Protein AF-A0A554VUK4-F1 (afdb_monomer_lite)

Sequence (298 aa):
MYKRQVRGSRTINGEKVPFEKFIPASDGDYPLAPDTFMLGPNVVVGMVSPHAGAVSGAAATRARATPPVMLQKIGPLLGTNDDGSAHLSAAAMLFGVAIIGKPGSGKSLCVRSLFGWHCLERVNPTGKPGYPGANNTLIAFESKGDGVAKYVEWAHKLGDKVLVIDVADPRTRGIDLFAVPGDNAAKALFFTNAMKYTFGADAIGDRSFPTIVSVLTAAMSVDDRGLDSIEDRDDRILKHGMSPIFYAYQLLAGTSDKVAVQLATGIKALGIKLRERGTPDETLEQVITGRPPSLCTT

pLDDT: mean 81.79, std 15.86, range [31.52, 97.19]

Secondary structure (DSSP, 8-state):
--EEEEEEEEEETTEEEEEEEEEE--TTSSTT-TT-----HHHHHHHHS----S----S-TT--PPPGGGGS-SSSEEEEETTEEEE--HHHHTT-------TTSSHHHHHHHHHHHHHHHHHS----TT---SS--------STTHHHHHHHHHHHTT-------TT-TTSPP--TT-SSS-HHHHHHHHHHHHHHHH-TTTS-TTHHHHHHHHHHHHHT--HHHHHT-TT--TTTS-TT--HHHHHHHHTTSS-HHHHHHHHHHHHHHHHHHHHTT---HHHHHHHHTPPP-----

Foldseek 3Di:
DDWDWDWDWDDDPNDTDIDIDTDDDDPPNDCPDVPDDDDDVVVVCCVVPPDQDPPPDDPDPPDGDADPVQQDPQADFQDADPNGTGHDHLLCCVVPDDDDDDPPPCSLVSVLSNLLRLLLQLLPNPPDPSHQHVPDDDDDDDPDPVSVVSNVVSNVVNVHDDADDDPPDPVGDHDDQLPDDFAQLVSQLSVLVVVCSVVHDVVCDPVNSLVSSLLLLLLVLDAPQLQVQQPPDDCVQDPHPDDSVSSSCQLVQVPHPVSNCSSLVSLQVVQVVCVVVVRHDVSSVCNNVVDHTDPPPD

Radius of gyration: 28.74 Å; chains: 1; bounding box: 56×77×82 Å

Structure (mmCIF, N/CA/C/O backbone):
data_AF-A0A554VUK4-F1
#
_entry.id   AF-A0A554VUK4-F1
#
loop_
_atom_site.group_PDB
_atom_site.id
_atom_site.type_symbol
_atom_site.label_atom_id
_atom_site.label_alt_id
_atom_site.label_comp_id
_atom_site.label_asym_id
_atom_site.label_entity_id
_atom_site.label_seq_id
_atom_site.pdbx_PDB_ins_code
_atom_site.Cartn_x
_atom_site.Cartn_y
_atom_site.Cartn_z
_atom_site.occupancy
_atom_site.B_iso_or_equiv
_atom_site.auth_seq_id
_atom_site.auth_comp_id
_atom_site.auth_asym_id
_atom_site.auth_atom_id
_atom_site.pdbx_PDB_model_num
ATOM 1 N N . MET A 1 1 ? -3.151 27.396 3.380 1.00 52.00 1 MET A N 1
ATOM 2 C CA . MET A 1 1 ? -3.347 27.751 1.956 1.00 52.00 1 MET A CA 1
ATOM 3 C C . MET A 1 1 ? -2.301 28.788 1.549 1.00 52.00 1 MET A C 1
ATOM 5 O O . MET A 1 1 ? -2.341 29.906 2.057 1.00 52.00 1 MET A O 1
ATOM 9 N N . TYR A 1 2 ? -1.320 28.410 0.726 1.00 56.75 2 TYR A N 1
ATOM 10 C CA . TYR A 1 2 ? -0.259 29.323 0.282 1.00 56.75 2 TYR A CA 1
ATOM 11 C C . TYR A 1 2 ? -0.825 30.339 -0.724 1.00 56.75 2 TYR A C 1
ATOM 13 O O . TYR A 1 2 ? -1.592 29.981 -1.617 1.00 56.75 2 TYR A O 1
ATOM 21 N N . LYS A 1 3 ? -0.489 31.622 -0.550 1.00 62.06 3 LYS A N 1
ATOM 22 C CA . LYS A 1 3 ? -0.934 32.714 -1.428 1.00 62.06 3 LYS A CA 1
ATOM 23 C C . LYS A 1 3 ? 0.249 33.195 -2.258 1.00 62.06 3 LYS A C 1
ATOM 25 O O . LYS A 1 3 ? 1.299 33.499 -1.698 1.00 62.06 3 LYS A O 1
ATOM 30 N N . ARG A 1 4 ? 0.072 33.309 -3.573 1.00 62.31 4 ARG A N 1
ATOM 31 C CA . ARG A 1 4 ? 1.055 33.924 -4.469 1.00 62.31 4 ARG A CA 1
ATOM 32 C C . ARG A 1 4 ? 0.775 35.420 -4.578 1.00 62.31 4 ARG A C 1
ATOM 34 O O . ARG A 1 4 ? -0.364 35.839 -4.786 1.00 62.31 4 ARG A O 1
ATOM 41 N N . GLN A 1 5 ? 1.825 36.224 -4.455 1.00 75.19 5 GLN A N 1
ATOM 42 C CA . GLN A 1 5 ? 1.771 37.663 -4.690 1.00 75.19 5 GLN A CA 1
ATOM 43 C C . GLN A 1 5 ? 1.912 37.920 -6.194 1.00 75.19 5 GLN A C 1
ATOM 45 O O . GLN A 1 5 ? 2.922 37.572 -6.806 1.00 75.19 5 GLN A O 1
ATOM 50 N N . VAL A 1 6 ? 0.892 38.514 -6.806 1.00 72.62 6 VAL A N 1
ATOM 51 C CA .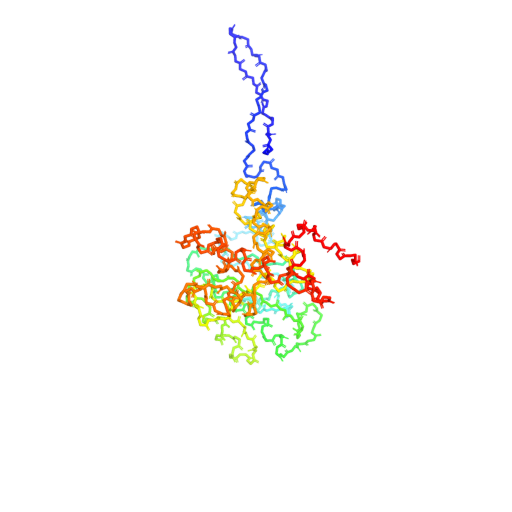 VAL A 1 6 ? 0.941 38.981 -8.193 1.00 72.62 6 VAL A CA 1
ATOM 52 C C . VAL A 1 6 ? 1.030 40.497 -8.178 1.00 72.62 6 VAL A C 1
ATOM 54 O O . VAL A 1 6 ? 0.164 41.178 -7.625 1.00 72.62 6 VAL A O 1
ATOM 57 N N . ARG A 1 7 ? 2.098 41.011 -8.790 1.00 79.38 7 ARG A N 1
ATOM 58 C CA . ARG A 1 7 ? 2.314 42.439 -9.011 1.00 79.38 7 ARG A CA 1
ATOM 59 C C . ARG A 1 7 ? 1.865 42.792 -10.419 1.00 79.38 7 ARG A C 1
ATOM 61 O O . ARG A 1 7 ? 2.253 42.130 -11.377 1.00 79.38 7 ARG A O 1
ATOM 68 N N . GLY A 1 8 ? 1.051 43.829 -10.535 1.00 81.25 8 GLY A N 1
ATOM 69 C CA . GLY A 1 8 ? 0.601 44.361 -11.814 1.00 81.25 8 GLY A CA 1
ATOM 70 C C . GLY A 1 8 ? 0.516 45.878 -11.774 1.00 81.25 8 GLY A C 1
ATOM 71 O O . GLY A 1 8 ? 0.761 46.504 -10.746 1.00 81.25 8 GLY A O 1
ATOM 72 N N . SER A 1 9 ? 0.145 46.478 -12.898 1.00 79.38 9 SER A N 1
ATOM 73 C CA . SER A 1 9 ? -0.260 47.882 -12.943 1.00 79.38 9 SER A CA 1
ATOM 74 C C . SER A 1 9 ? -1.688 47.957 -13.457 1.00 79.38 9 SER A C 1
ATOM 76 O O . SER A 1 9 ? -2.072 47.196 -14.346 1.00 79.38 9 SER A O 1
ATOM 78 N N . ARG A 1 10 ? -2.493 48.836 -12.864 1.00 79.50 10 ARG A N 1
ATOM 79 C CA . ARG A 1 10 ? -3.837 49.157 -13.347 1.00 79.50 10 ARG A CA 1
ATOM 80 C C . ARG A 1 10 ? -3.917 50.652 -13.596 1.00 79.50 10 ARG A C 1
ATOM 82 O O . ARG A 1 10 ? -3.353 51.432 -12.833 1.00 79.50 10 ARG A O 1
ATOM 89 N N . THR A 1 11 ? -4.606 51.044 -14.654 1.00 78.00 11 THR A N 1
ATOM 90 C CA . THR A 1 11 ? -4.794 52.460 -14.959 1.00 78.00 11 THR A CA 1
ATOM 91 C C . THR A 1 11 ? -5.982 52.990 -14.166 1.00 78.00 11 THR A C 1
ATOM 93 O O . THR A 1 11 ? -7.089 52.473 -14.308 1.00 78.00 11 THR A O 1
ATOM 96 N N . ILE A 1 12 ? -5.760 54.005 -13.333 1.00 77.06 12 ILE A N 1
ATOM 97 C CA . ILE A 1 12 ? -6.813 54.753 -12.637 1.00 77.06 12 ILE A CA 1
ATOM 98 C C . ILE A 1 12 ? -6.673 56.206 -13.078 1.00 77.06 12 ILE A C 1
ATOM 100 O O . ILE A 1 12 ? -5.599 56.780 -12.948 1.00 77.06 12 ILE A O 1
ATOM 104 N N . ASN A 1 13 ? -7.739 56.786 -13.635 1.00 80.00 13 ASN A N 1
ATOM 105 C CA . ASN A 1 13 ? -7.764 58.179 -14.103 1.00 80.00 13 ASN A CA 1
ATOM 106 C C . ASN A 1 13 ? -6.614 58.550 -15.065 1.00 80.00 13 ASN A C 1
ATOM 108 O O . ASN A 1 13 ? -6.095 59.657 -15.023 1.00 80.00 13 ASN A O 1
ATOM 112 N N . GLY A 1 14 ? -6.207 57.618 -15.933 1.00 80.12 14 GLY A N 1
ATOM 113 C CA . GLY A 1 14 ? -5.127 57.832 -16.907 1.00 80.12 14 GLY A CA 1
ATOM 114 C C . GLY A 1 14 ? -3.713 57.556 -16.382 1.00 80.12 14 GLY A C 1
ATOM 115 O O . GLY A 1 14 ? -2.792 57.443 -17.187 1.00 80.12 14 GLY A O 1
ATOM 116 N N . GLU A 1 15 ? -3.534 57.342 -15.077 1.00 71.12 15 GLU A N 1
ATOM 117 C CA . GLU A 1 15 ? -2.235 57.027 -14.478 1.00 71.12 15 GLU A CA 1
ATOM 118 C C . GLU A 1 15 ? -2.090 55.530 -14.182 1.00 71.12 15 GLU A C 1
ATOM 120 O O . GLU A 1 15 ? -3.007 54.880 -13.671 1.00 71.12 15 GLU A O 1
ATOM 125 N N . LYS A 1 16 ? -0.921 54.955 -14.502 1.00 76.88 16 LYS A N 1
ATOM 126 C CA . LYS A 1 16 ? -0.593 53.561 -14.169 1.00 76.88 16 LYS A CA 1
ATOM 127 C C . LYS A 1 16 ? -0.206 53.460 -12.698 1.00 76.88 16 LYS A C 1
ATOM 129 O O . LYS A 1 16 ? 0.910 53.804 -12.323 1.00 76.88 16 LYS A O 1
ATOM 134 N N . VAL A 1 17 ? -1.099 52.907 -11.888 1.00 83.12 17 VAL A N 1
ATOM 135 C CA . VAL A 1 17 ? -0.859 52.667 -10.464 1.00 83.12 17 VAL A CA 1
ATOM 136 C C . VAL A 1 17 ? -0.481 51.196 -10.258 1.00 83.12 17 VAL A C 1
ATOM 138 O O . VAL A 1 17 ? -1.209 50.309 -10.729 1.00 83.12 17 VAL A O 1
ATOM 141 N N . PRO A 1 18 ? 0.641 50.887 -9.582 1.00 80.81 18 PRO A N 1
ATOM 142 C CA . PRO A 1 18 ? 0.983 49.513 -9.244 1.00 80.81 18 PRO A CA 1
ATOM 143 C C . PRO A 1 18 ? -0.039 48.941 -8.257 1.00 80.81 18 PRO A C 1
ATOM 145 O O . PRO A 1 18 ? -0.521 49.634 -7.362 1.00 80.81 18 PRO A O 1
ATOM 148 N N . PHE A 1 19 ? -0.374 47.665 -8.410 1.00 84.12 19 PHE A N 1
ATOM 149 C CA . PHE A 1 19 ? -1.158 46.935 -7.423 1.00 84.12 19 PHE A CA 1
ATOM 150 C C . PHE A 1 19 ? -0.481 45.616 -7.077 1.00 84.12 19 PHE A C 1
ATOM 152 O O . PHE A 1 19 ? 0.172 44.981 -7.910 1.00 84.12 19 PHE A O 1
ATOM 159 N N . GLU A 1 20 ? -0.706 45.188 -5.843 1.00 79.44 20 GLU A N 1
ATOM 160 C CA . GLU A 1 20 ? -0.351 43.861 -5.374 1.00 79.44 20 GLU A CA 1
ATOM 161 C C . GLU A 1 20 ? -1.635 43.115 -5.023 1.00 79.44 20 GLU A C 1
ATOM 163 O O . GLU A 1 20 ? -2.481 43.619 -4.282 1.00 79.44 20 GLU A O 1
ATOM 168 N N . LYS A 1 21 ? -1.807 41.921 -5.588 1.00 79.75 21 LYS A N 1
ATOM 169 C CA . LYS A 1 21 ? -2.935 41.041 -5.283 1.00 79.75 21 LYS A CA 1
ATOM 170 C C . LYS A 1 21 ? -2.406 39.691 -4.832 1.00 79.75 21 LYS A C 1
ATOM 172 O O . LYS A 1 21 ? -1.573 39.090 -5.505 1.00 79.75 21 LYS A O 1
ATOM 177 N N . PHE A 1 22 ? -2.933 39.201 -3.718 1.00 74.62 22 PHE A N 1
ATOM 178 C CA . PHE A 1 22 ? -2.696 37.836 -3.271 1.00 74.62 22 PHE A CA 1
ATOM 179 C C . PHE A 1 22 ? -3.759 36.929 -3.881 1.00 74.62 22 PHE A C 1
ATOM 181 O O . PHE A 1 22 ? -4.947 37.082 -3.592 1.00 74.62 22 PHE A O 1
ATOM 188 N N . ILE A 1 23 ? -3.332 36.010 -4.741 1.00 77.06 23 ILE A N 1
ATOM 189 C CA . ILE A 1 23 ? -4.190 34.969 -5.313 1.00 77.06 23 ILE A CA 1
ATOM 190 C C . ILE A 1 23 ? -3.845 33.614 -4.681 1.00 77.06 23 ILE A C 1
ATOM 192 O O . ILE A 1 23 ? -2.703 33.425 -4.247 1.00 77.06 23 ILE A O 1
ATOM 196 N N . PRO A 1 24 ? -4.805 32.678 -4.585 1.00 68.81 24 PRO A N 1
ATOM 197 C CA . PRO A 1 24 ? -4.493 31.290 -4.255 1.00 68.81 24 PRO A CA 1
ATOM 198 C C . PRO A 1 24 ? -3.432 30.759 -5.226 1.00 68.81 24 PRO A C 1
ATOM 200 O O . PRO A 1 24 ? -3.522 31.026 -6.424 1.00 68.81 24 PRO A O 1
ATOM 203 N N . ALA A 1 25 ? -2.409 30.080 -4.705 1.00 61.66 25 ALA A N 1
ATOM 204 C CA . ALA A 1 25 ? -1.424 29.409 -5.548 1.00 61.66 25 ALA A CA 1
ATOM 205 C C . ALA A 1 25 ? -2.086 28.266 -6.341 1.00 61.66 25 ALA A C 1
ATOM 207 O O . ALA A 1 25 ? -3.027 27.642 -5.850 1.00 61.66 25 ALA A O 1
ATOM 208 N N . SER A 1 26 ? -1.590 28.023 -7.551 1.00 59.78 26 SER A N 1
ATOM 209 C CA . SER A 1 26 ? -1.985 26.932 -8.447 1.00 59.78 26 SER A CA 1
ATOM 210 C C . SER A 1 26 ? -0.857 25.911 -8.612 1.00 59.78 26 SER A C 1
ATOM 212 O O . SER A 1 26 ? 0.305 26.211 -8.325 1.00 59.78 26 SER A O 1
ATOM 214 N N . ASP A 1 27 ? -1.197 24.706 -9.063 1.00 51.53 27 ASP A N 1
ATOM 215 C CA . ASP A 1 27 ? -0.249 23.609 -9.271 1.00 51.53 27 ASP A CA 1
ATOM 216 C C . ASP A 1 27 ? 0.883 24.067 -10.212 1.00 51.53 27 ASP A C 1
ATOM 218 O O . ASP A 1 27 ? 0.647 24.553 -11.321 1.00 51.53 27 ASP A O 1
ATOM 222 N N . GLY A 1 28 ? 2.132 23.969 -9.748 1.00 54.88 28 GLY A N 1
ATOM 223 C CA . GLY A 1 28 ? 3.318 24.464 -10.462 1.00 54.88 28 GLY A CA 1
ATOM 224 C C . GLY A 1 28 ? 3.813 25.863 -10.063 1.00 54.88 28 GLY A C 1
ATOM 225 O O . GLY A 1 28 ? 4.912 26.237 -10.470 1.00 54.88 28 GLY A O 1
ATOM 226 N N . ASP A 1 29 ? 3.087 26.622 -9.228 1.00 55.06 29 ASP A N 1
ATOM 227 C CA . ASP A 1 29 ? 3.541 27.939 -8.729 1.00 55.06 29 ASP A CA 1
ATOM 228 C C . ASP A 1 29 ? 4.687 27.850 -7.702 1.00 55.06 29 ASP A C 1
ATOM 230 O O . ASP A 1 29 ? 5.345 28.853 -7.411 1.00 55.06 29 ASP A O 1
ATOM 234 N N . TYR A 1 30 ? 4.932 26.663 -7.143 1.00 48.66 30 TYR A N 1
ATOM 235 C CA . TYR A 1 30 ? 6.039 26.393 -6.231 1.00 48.66 30 TYR A CA 1
ATOM 236 C C . TYR A 1 30 ? 6.737 25.089 -6.633 1.00 48.66 30 TYR A C 1
ATOM 238 O O . TYR A 1 30 ? 6.051 24.090 -6.843 1.00 48.66 30 TYR A O 1
ATOM 246 N N . PRO A 1 31 ? 8.082 25.038 -6.660 1.00 50.22 31 PRO A N 1
ATOM 247 C CA . PRO A 1 31 ? 8.841 23.836 -7.027 1.00 50.22 31 PRO A CA 1
ATOM 248 C C . PRO A 1 31 ? 8.721 22.685 -6.008 1.00 50.22 31 PRO A C 1
ATOM 250 O O . PRO A 1 31 ? 9.374 21.662 -6.153 1.00 50.22 31 PRO A O 1
ATOM 253 N N . LEU A 1 32 ? 7.920 22.849 -4.953 1.00 53.94 32 LEU A N 1
ATOM 254 C CA . LEU A 1 32 ? 7.747 21.883 -3.866 1.00 53.94 32 LEU A CA 1
ATOM 255 C C . LEU A 1 32 ? 6.273 21.529 -3.626 1.00 53.94 32 LEU A C 1
ATOM 257 O O . LEU A 1 32 ? 5.934 21.031 -2.554 1.00 53.94 32 LEU A O 1
ATOM 261 N N . ALA A 1 33 ? 5.379 21.827 -4.574 1.00 52.59 33 ALA A N 1
ATOM 262 C CA . ALA A 1 33 ? 3.999 21.385 -4.441 1.00 52.59 33 ALA A CA 1
ATOM 263 C C . ALA A 1 33 ? 3.953 19.841 -4.532 1.00 52.59 33 ALA A C 1
ATOM 265 O O . ALA A 1 33 ? 4.657 19.262 -5.367 1.00 52.59 33 ALA A O 1
ATOM 266 N N . PRO A 1 34 ? 3.200 19.158 -3.649 1.00 50.19 34 PRO A N 1
ATOM 267 C CA . PRO A 1 34 ? 3.250 17.698 -3.488 1.00 50.19 34 PRO A CA 1
ATOM 268 C C . PRO A 1 34 ? 2.800 16.910 -4.730 1.00 50.19 34 PRO A C 1
ATOM 270 O O . PRO A 1 34 ? 3.052 15.713 -4.831 1.00 50.19 34 PRO A O 1
ATOM 273 N N . ASP A 1 35 ? 2.158 17.589 -5.669 1.00 48.88 35 ASP A N 1
ATOM 274 C CA . ASP A 1 35 ? 1.645 17.129 -6.955 1.00 48.88 35 ASP A CA 1
ATOM 275 C C . ASP A 1 35 ? 2.516 17.562 -8.152 1.00 48.88 35 ASP A C 1
ATOM 277 O O . ASP A 1 35 ? 2.221 17.228 -9.300 1.00 48.88 35 ASP A O 1
ATOM 281 N N . THR A 1 36 ? 3.615 18.281 -7.908 1.00 48.09 36 THR A N 1
ATOM 282 C CA . THR A 1 36 ? 4.524 18.735 -8.965 1.00 48.09 36 THR A CA 1
ATOM 283 C C . THR A 1 36 ? 5.737 17.827 -9.086 1.00 48.09 36 THR A C 1
ATOM 285 O O . THR A 1 36 ? 6.484 17.597 -8.136 1.00 48.09 36 THR A O 1
ATOM 288 N N . PHE A 1 37 ? 5.970 17.324 -10.298 1.00 50.50 37 PHE A N 1
ATOM 289 C CA . PHE A 1 37 ? 7.191 16.599 -10.622 1.00 50.50 37 PHE A CA 1
ATOM 290 C C . PHE A 1 37 ? 8.219 17.582 -11.193 1.00 50.50 37 PHE A C 1
ATOM 292 O O . PHE A 1 37 ? 8.078 18.066 -12.318 1.00 50.50 37 PHE A O 1
ATOM 299 N N . MET A 1 38 ? 9.248 17.908 -10.407 1.00 49.72 38 MET A N 1
ATOM 300 C CA . MET A 1 38 ? 10.324 18.794 -10.851 1.00 49.72 38 MET A CA 1
ATOM 301 C C . MET A 1 38 ? 11.143 18.131 -11.963 1.00 49.72 38 MET A C 1
ATOM 303 O O . MET A 1 38 ? 11.936 17.224 -11.721 1.00 49.72 38 MET A O 1
ATOM 307 N N . LEU A 1 39 ? 10.985 18.622 -13.191 1.00 51.69 39 LEU A N 1
ATOM 308 C CA . LEU A 1 39 ? 11.805 18.230 -14.333 1.00 51.69 39 LEU A CA 1
ATOM 309 C C . LEU A 1 39 ? 12.777 19.352 -14.668 1.00 51.69 39 LEU A C 1
ATOM 311 O O . LEU A 1 39 ? 12.374 20.475 -14.971 1.00 51.69 39 LEU A O 1
ATOM 315 N N . GLY A 1 40 ? 14.072 19.036 -14.658 1.00 51.47 40 GLY A N 1
ATOM 316 C CA . GLY A 1 40 ? 15.077 19.951 -15.179 1.00 51.47 40 GLY A CA 1
ATOM 317 C C . GLY A 1 40 ? 14.801 20.243 -16.663 1.00 51.47 40 GLY A C 1
ATOM 318 O O . GLY A 1 40 ? 14.539 19.298 -17.414 1.00 51.47 40 GLY A O 1
ATOM 319 N N . PRO A 1 41 ? 14.896 21.503 -17.129 1.00 52.50 41 PRO A N 1
ATOM 320 C CA . PRO A 1 41 ? 14.622 21.855 -18.525 1.00 52.50 41 PRO A CA 1
ATOM 321 C C . PRO A 1 41 ? 15.446 21.028 -19.524 1.00 52.50 41 PRO A C 1
ATOM 323 O O . PRO A 1 41 ? 14.959 20.690 -20.598 1.00 52.50 41 PRO A O 1
ATOM 326 N N . ASN A 1 42 ? 16.652 20.602 -19.136 1.00 54.38 42 ASN A N 1
ATOM 327 C CA . ASN A 1 42 ? 17.520 19.733 -19.936 1.00 54.38 42 ASN A CA 1
ATOM 328 C C . ASN A 1 42 ? 16.891 18.363 -20.255 1.00 54.38 42 ASN A C 1
ATOM 330 O O . ASN A 1 42 ? 17.156 17.806 -21.318 1.00 54.38 42 ASN A O 1
ATOM 334 N N . VAL A 1 43 ? 16.035 17.832 -19.373 1.00 57.66 43 VAL A N 1
ATOM 335 C CA . VAL A 1 43 ? 15.311 16.569 -19.595 1.00 57.66 43 VAL A CA 1
ATOM 336 C C . VAL A 1 43 ? 14.272 16.752 -20.702 1.00 57.66 43 VAL A C 1
ATOM 338 O O . VAL A 1 43 ? 14.209 15.956 -21.636 1.00 57.66 43 VAL A O 1
ATOM 341 N N . VAL A 1 44 ? 13.512 17.849 -20.653 1.00 55.12 44 VAL A N 1
ATOM 342 C CA . VAL A 1 44 ? 12.484 18.173 -21.654 1.00 55.12 44 VAL A CA 1
ATOM 343 C C . VAL A 1 44 ? 13.121 18.506 -23.005 1.00 55.12 44 VAL A C 1
ATOM 345 O O . VAL A 1 44 ? 12.697 17.986 -24.036 1.00 55.12 44 VAL A O 1
ATOM 348 N N . VAL A 1 45 ? 14.187 19.311 -23.012 1.00 58.09 45 VAL A N 1
ATOM 349 C CA . VAL A 1 45 ? 14.923 19.659 -24.237 1.00 58.09 45 VAL A CA 1
ATOM 350 C C . VAL A 1 45 ? 15.555 18.417 -24.869 1.00 58.09 45 VAL A C 1
ATOM 352 O O . VAL A 1 45 ? 15.462 18.250 -26.080 1.00 58.09 45 VAL A O 1
ATOM 355 N N . GLY A 1 46 ? 16.116 17.499 -24.076 1.00 54.59 46 GLY A N 1
ATOM 356 C CA . GLY A 1 46 ? 16.654 16.232 -24.577 1.00 54.59 46 GLY A CA 1
ATOM 357 C C . GLY A 1 46 ? 15.595 15.289 -25.163 1.00 54.59 46 GLY A C 1
ATOM 358 O O . GLY A 1 46 ? 15.904 14.519 -26.068 1.00 54.59 46 GLY A O 1
ATOM 359 N N . MET A 1 47 ? 14.343 15.365 -24.702 1.00 56.44 47 MET A N 1
ATOM 360 C CA . MET A 1 47 ? 13.226 14.590 -25.257 1.00 56.44 47 MET A CA 1
ATOM 361 C C . MET A 1 47 ? 12.691 15.167 -26.572 1.00 56.44 47 MET A C 1
ATOM 363 O O . MET A 1 47 ? 12.336 14.412 -27.476 1.00 56.44 47 MET A O 1
ATOM 367 N N . VAL A 1 48 ? 12.614 16.497 -26.677 1.00 54.72 48 VAL A N 1
ATOM 368 C CA . VAL A 1 48 ? 12.072 17.197 -27.858 1.00 54.72 48 VAL A CA 1
ATOM 369 C C . VAL A 1 48 ? 13.141 17.381 -28.942 1.00 54.72 48 VAL A C 1
ATOM 371 O O . VAL A 1 48 ? 12.833 17.369 -30.132 1.00 54.72 48 VAL A O 1
ATOM 374 N N . SER A 1 49 ? 14.405 17.496 -28.539 1.00 50.41 49 SER A N 1
ATOM 375 C CA . SER A 1 49 ? 15.565 17.667 -29.412 1.00 50.41 49 SER A CA 1
ATOM 376 C C . SER A 1 49 ? 16.762 16.851 -28.895 1.00 50.41 49 SER A C 1
ATOM 378 O O . SER A 1 49 ? 17.762 17.422 -28.445 1.00 50.41 49 SER A O 1
ATOM 380 N N . PRO A 1 50 ? 16.695 15.507 -28.948 1.00 54.06 50 PRO A N 1
ATOM 381 C CA . PRO A 1 50 ? 17.826 14.657 -28.590 1.00 54.06 50 PRO A CA 1
ATOM 382 C C . PRO A 1 50 ? 19.025 15.014 -29.469 1.00 54.06 50 PRO A C 1
ATOM 384 O O . PRO A 1 50 ? 18.884 15.042 -30.697 1.00 54.06 50 PRO A O 1
ATOM 387 N N . HIS A 1 51 ? 20.171 15.294 -28.832 1.00 50.34 51 HIS A N 1
ATOM 388 C CA . HIS A 1 51 ? 21.407 15.720 -29.493 1.00 50.34 51 HIS A CA 1
ATOM 389 C C . HIS A 1 51 ? 21.680 14.826 -30.705 1.00 50.34 51 HIS A C 1
ATOM 391 O O . HIS A 1 51 ? 21.877 13.617 -30.577 1.00 50.34 51 HIS A O 1
ATOM 397 N N . ALA A 1 52 ? 21.646 15.422 -31.895 1.00 45.62 52 ALA A N 1
ATOM 398 C CA . ALA A 1 52 ? 22.057 14.741 -33.102 1.00 45.62 52 ALA A CA 1
ATOM 399 C C . ALA A 1 52 ? 23.584 14.607 -33.056 1.00 45.62 52 ALA A C 1
ATOM 401 O O . ALA A 1 52 ? 24.296 15.609 -33.010 1.00 45.62 52 ALA A O 1
ATOM 402 N N . GLY A 1 53 ? 24.093 13.373 -33.061 1.00 45.00 53 GLY A N 1
ATOM 403 C CA . GLY A 1 53 ? 25.466 13.130 -33.503 1.00 45.00 53 GLY A CA 1
ATOM 404 C C . GLY A 1 53 ? 25.639 13.610 -34.949 1.00 45.00 53 GLY A C 1
ATOM 405 O O . GLY A 1 53 ? 24.652 13.903 -35.621 1.00 45.00 53 GLY A O 1
ATOM 406 N N . ALA A 1 54 ? 26.882 13.669 -35.430 1.00 43.09 54 ALA A N 1
ATOM 407 C CA . ALA A 1 54 ? 27.324 14.275 -36.699 1.00 43.09 54 ALA A CA 1
ATOM 408 C C . ALA A 1 54 ? 26.661 13.769 -38.010 1.00 43.09 54 ALA A C 1
ATOM 410 O O . ALA A 1 54 ? 27.104 14.115 -39.100 1.00 43.09 54 ALA A O 1
ATOM 411 N N . VAL A 1 55 ? 25.583 12.990 -37.931 1.00 44.28 55 VAL A N 1
ATOM 412 C CA . VAL A 1 55 ? 24.743 12.543 -39.045 1.00 44.28 55 VAL A CA 1
ATOM 413 C C . VAL A 1 55 ? 23.375 13.232 -38.937 1.00 44.28 55 VAL A C 1
ATOM 415 O O . VAL A 1 55 ? 22.351 12.606 -38.675 1.00 44.28 55 VAL A O 1
ATOM 418 N N . SER A 1 56 ? 23.355 14.559 -39.080 1.00 36.53 56 SER A N 1
ATOM 419 C CA . SER A 1 56 ? 22.118 15.346 -39.168 1.00 36.53 56 SER A CA 1
ATOM 420 C C . SER A 1 56 ? 21.980 15.882 -40.588 1.00 36.53 56 SER A C 1
ATOM 422 O O . SER A 1 56 ? 22.667 16.821 -40.977 1.00 36.53 56 SER A O 1
ATOM 424 N N . GLY A 1 57 ? 21.125 15.240 -41.381 1.00 39.78 57 GLY A N 1
ATOM 425 C CA . GLY A 1 57 ? 20.869 15.620 -42.774 1.00 39.78 57 GLY A CA 1
ATOM 426 C C . GLY A 1 57 ? 19.711 14.864 -43.423 1.00 39.78 57 GLY A C 1
ATOM 427 O O . GLY A 1 57 ? 19.100 15.366 -44.359 1.00 39.78 57 GLY A O 1
ATOM 428 N N . ALA A 1 58 ? 19.328 13.697 -42.900 1.00 38.47 58 ALA A N 1
ATOM 429 C CA . ALA A 1 58 ? 18.133 13.004 -43.360 1.00 38.47 58 ALA A CA 1
ATOM 430 C C . ALA A 1 58 ? 16.924 13.405 -42.505 1.00 38.47 58 ALA A C 1
ATOM 432 O O . ALA A 1 58 ? 16.878 13.143 -41.303 1.00 38.47 58 ALA A O 1
ATOM 433 N N . ALA A 1 59 ? 15.913 13.989 -43.147 1.00 37.19 59 ALA A N 1
ATOM 434 C CA . ALA A 1 59 ? 14.594 14.320 -42.602 1.00 37.19 59 ALA A CA 1
ATOM 435 C C . ALA A 1 59 ? 13.751 13.085 -42.195 1.00 37.19 59 ALA A C 1
ATOM 437 O O . ALA A 1 59 ? 12.523 13.107 -42.244 1.00 37.19 59 ALA A O 1
ATOM 438 N N . ALA A 1 60 ? 14.394 11.993 -41.787 1.00 41.19 60 ALA A N 1
ATOM 439 C CA . ALA A 1 60 ? 13.756 10.785 -41.311 1.00 41.19 60 ALA A CA 1
ATOM 440 C C . ALA A 1 60 ? 14.283 10.465 -39.912 1.00 41.19 60 ALA A C 1
ATOM 442 O O . ALA A 1 60 ? 15.384 9.955 -39.733 1.00 41.19 60 ALA A O 1
ATOM 443 N N . THR A 1 61 ? 13.433 10.637 -38.903 1.00 45.97 61 THR A N 1
ATOM 444 C CA . THR A 1 61 ? 13.610 10.084 -37.548 1.00 45.97 61 THR A CA 1
ATOM 445 C C . THR A 1 61 ? 13.781 8.554 -37.535 1.00 45.97 61 THR A C 1
ATOM 447 O O . THR A 1 61 ? 13.991 7.975 -36.476 1.00 45.97 61 THR A O 1
ATOM 450 N N . ARG A 1 62 ? 13.662 7.898 -38.699 1.00 44.19 62 ARG A N 1
ATOM 451 C CA . ARG A 1 62 ? 13.609 6.448 -38.893 1.00 44.19 62 ARG A CA 1
ATOM 452 C C . ARG A 1 62 ? 14.973 5.754 -38.886 1.00 44.19 62 ARG A C 1
ATOM 454 O O . ARG A 1 62 ? 15.002 4.561 -38.628 1.00 44.19 62 ARG A O 1
ATOM 461 N N . ALA A 1 63 ? 16.068 6.470 -39.142 1.00 53.38 63 ALA A N 1
ATOM 462 C CA . ALA A 1 63 ? 17.412 5.894 -39.161 1.00 53.38 63 ALA A CA 1
ATOM 463 C C . ALA A 1 63 ? 18.393 6.851 -38.479 1.00 53.38 63 ALA A C 1
ATOM 465 O O . ALA A 1 63 ? 19.011 7.705 -39.110 1.00 53.38 63 ALA A O 1
ATOM 466 N N . ARG A 1 64 ? 18.481 6.739 -37.152 1.00 63.81 64 ARG A N 1
ATOM 467 C CA . ARG A 1 64 ? 19.561 7.339 -36.368 1.00 63.81 64 ARG A CA 1
ATOM 468 C C . ARG A 1 64 ? 20.516 6.224 -35.974 1.00 63.81 64 ARG A C 1
ATOM 470 O O . ARG A 1 64 ? 20.049 5.156 -35.582 1.00 63.81 64 ARG A O 1
ATOM 477 N N . ALA A 1 65 ? 21.815 6.494 -36.063 1.00 74.31 65 ALA A N 1
ATOM 478 C CA . ALA A 1 65 ? 22.829 5.562 -35.595 1.00 74.31 65 ALA A CA 1
ATOM 479 C C . ALA A 1 65 ? 22.657 5.327 -34.088 1.00 74.31 65 ALA A C 1
ATOM 481 O O . ALA A 1 65 ? 22.495 6.280 -33.315 1.00 74.31 65 ALA A O 1
ATOM 482 N N . THR A 1 66 ? 22.683 4.063 -33.677 1.00 83.06 66 THR A N 1
ATOM 483 C CA . THR A 1 66 ? 22.651 3.689 -32.264 1.00 83.06 66 THR A CA 1
ATOM 484 C C . THR A 1 66 ? 23.971 4.114 -31.612 1.00 83.06 66 THR A C 1
ATOM 486 O O . THR A 1 66 ? 25.039 3.785 -32.133 1.00 83.06 66 THR A O 1
ATOM 489 N N . PRO A 1 67 ? 23.952 4.841 -30.476 1.00 84.81 67 PRO A N 1
ATOM 490 C CA . PRO A 1 67 ? 25.178 5.206 -29.775 1.00 84.81 67 PRO A CA 1
ATOM 491 C C . PRO A 1 67 ? 26.045 3.968 -29.480 1.00 84.81 67 PRO A C 1
ATOM 493 O O . PRO A 1 67 ? 25.510 2.993 -28.950 1.00 84.81 67 PRO A O 1
ATOM 496 N N . PRO A 1 68 ? 27.372 3.987 -29.728 1.00 87.19 68 PRO A N 1
ATOM 497 C CA . PRO A 1 68 ? 28.221 2.796 -29.589 1.00 87.19 68 PRO A CA 1
ATOM 498 C C . PRO A 1 68 ? 28.163 2.128 -28.211 1.00 87.19 68 PRO A C 1
ATOM 500 O O . PRO A 1 68 ? 28.268 0.910 -28.097 1.00 87.19 68 PRO A O 1
ATOM 503 N N . VAL A 1 69 ? 27.943 2.914 -27.152 1.00 89.00 69 VAL A N 1
ATOM 504 C CA . VAL A 1 69 ? 27.768 2.393 -25.789 1.00 89.00 69 VAL A CA 1
ATOM 505 C C . VAL A 1 69 ? 26.526 1.503 -25.658 1.00 89.00 69 VAL A C 1
ATOM 507 O O . VAL A 1 69 ? 26.557 0.515 -24.935 1.00 89.00 69 VAL A O 1
ATOM 510 N N . MET A 1 70 ? 25.453 1.799 -26.397 1.00 91.81 70 MET A N 1
ATOM 511 C CA . MET A 1 70 ? 24.216 1.015 -26.396 1.00 91.81 70 MET A CA 1
ATOM 512 C C . MET A 1 70 ? 24.323 -0.263 -27.233 1.00 91.81 70 MET A C 1
ATOM 514 O O . MET A 1 70 ? 23.484 -1.141 -27.076 1.00 91.81 70 MET A O 1
ATOM 518 N N . LEU A 1 71 ? 25.344 -0.406 -28.084 1.00 92.62 71 LEU A N 1
ATOM 519 C CA . LEU A 1 71 ? 25.611 -1.653 -28.817 1.00 92.62 71 LEU A CA 1
ATOM 520 C C . LEU A 1 71 ? 26.284 -2.722 -27.936 1.00 92.62 71 LEU A C 1
ATOM 522 O O . LEU A 1 71 ? 26.417 -3.882 -28.325 1.00 92.62 71 LEU A O 1
ATOM 526 N N . GLN A 1 72 ? 26.719 -2.345 -26.733 1.00 92.31 72 GLN A N 1
ATOM 527 C CA . GLN A 1 72 ? 27.288 -3.259 -25.751 1.00 92.31 72 GLN A CA 1
ATOM 528 C C . GLN A 1 72 ? 26.181 -3.916 -24.915 1.00 92.31 72 GLN A C 1
ATOM 530 O O . GLN A 1 72 ? 25.128 -3.331 -24.676 1.00 92.31 72 GLN A O 1
ATOM 535 N N . LYS A 1 73 ? 26.431 -5.120 -24.386 1.00 91.50 73 LYS A N 1
ATOM 536 C CA . LYS A 1 73 ? 25.501 -5.822 -23.478 1.00 91.50 73 LYS A CA 1
ATOM 537 C C . LYS A 1 73 ? 25.507 -5.197 -22.073 1.00 91.50 73 LYS A C 1
ATOM 539 O O . LYS A 1 73 ? 25.985 -5.814 -21.118 1.00 91.50 73 LYS A O 1
ATOM 544 N N . ILE A 1 74 ? 24.985 -3.977 -21.955 1.00 93.50 74 ILE A N 1
ATOM 545 C CA . ILE A 1 74 ? 24.964 -3.156 -20.728 1.00 93.50 74 ILE A CA 1
ATOM 546 C C . ILE A 1 74 ? 23.650 -3.241 -19.936 1.00 93.50 74 ILE A C 1
ATOM 548 O O . ILE A 1 74 ? 23.513 -2.593 -18.902 1.00 93.50 74 ILE A O 1
ATOM 552 N N . GLY A 1 75 ? 22.697 -4.049 -20.397 1.00 94.44 75 GLY A N 1
ATOM 553 C CA . GLY A 1 75 ? 21.428 -4.310 -19.722 1.00 94.44 75 GLY A CA 1
ATOM 554 C C . GLY A 1 75 ? 20.408 -4.937 -20.679 1.00 94.44 75 GLY A C 1
ATOM 555 O O . GLY A 1 75 ? 20.818 -5.644 -21.614 1.00 94.44 75 GLY A O 1
ATOM 556 N N . PRO A 1 76 ? 19.094 -4.721 -20.474 1.00 94.62 76 PRO A N 1
ATOM 557 C CA . PRO A 1 76 ? 18.069 -5.344 -21.303 1.00 94.62 76 PRO A CA 1
ATOM 558 C C . PRO A 1 76 ? 18.199 -4.944 -22.772 1.00 94.62 76 PRO A C 1
ATOM 560 O O . PRO A 1 76 ? 18.509 -3.797 -23.096 1.00 94.62 76 PRO A O 1
ATOM 563 N N . LEU A 1 77 ? 17.928 -5.896 -23.665 1.00 93.25 77 LEU A N 1
ATOM 564 C CA . LEU A 1 77 ? 17.786 -5.625 -25.093 1.00 93.25 77 LEU A CA 1
ATOM 565 C C . LEU A 1 77 ? 16.533 -4.771 -25.317 1.00 93.25 77 LEU A C 1
ATOM 567 O O . LEU A 1 77 ? 15.430 -5.186 -24.964 1.00 93.25 77 LEU A O 1
ATOM 571 N N . LEU A 1 78 ? 16.706 -3.595 -25.914 1.00 89.81 78 LEU A N 1
ATOM 572 C CA . LEU A 1 78 ? 15.612 -2.698 -26.278 1.00 89.81 78 LEU A CA 1
ATOM 573 C C . LEU A 1 78 ? 15.068 -3.022 -27.675 1.00 89.81 78 LEU A C 1
ATOM 575 O O . LEU A 1 78 ? 13.862 -2.955 -27.905 1.00 89.81 78 LEU A O 1
ATOM 579 N N . GLY A 1 79 ? 15.958 -3.374 -28.601 1.00 88.50 79 GLY A N 1
ATOM 580 C CA . GLY A 1 79 ? 15.615 -3.699 -29.980 1.00 88.50 79 GLY A CA 1
ATOM 581 C C . GLY A 1 79 ? 16.852 -3.894 -30.849 1.00 88.50 79 GLY A C 1
ATOM 582 O O . GLY A 1 79 ? 17.977 -3.921 -30.355 1.00 88.50 79 GLY A O 1
ATOM 583 N N . THR A 1 80 ? 16.634 -4.027 -32.151 1.00 89.50 80 THR A N 1
ATOM 584 C CA . THR A 1 80 ? 17.685 -4.251 -33.151 1.00 89.50 80 THR A CA 1
ATOM 585 C C . THR A 1 80 ? 17.527 -3.270 -34.305 1.00 89.50 80 THR A C 1
ATOM 587 O O . THR A 1 80 ? 16.400 -2.999 -34.727 1.00 89.50 80 THR A O 1
ATOM 590 N N . ASN A 1 81 ? 18.638 -2.769 -34.832 1.00 84.56 81 ASN A N 1
ATOM 591 C CA . ASN A 1 81 ? 18.703 -1.984 -36.064 1.00 84.56 81 ASN A CA 1
ATOM 592 C C . ASN A 1 81 ? 19.878 -2.470 -36.939 1.00 84.56 81 ASN A C 1
ATOM 594 O O . ASN A 1 81 ? 20.511 -3.475 -36.616 1.00 84.56 81 ASN A O 1
ATOM 598 N N . ASP A 1 82 ? 20.177 -1.752 -38.025 1.00 86.19 82 ASP A N 1
ATOM 599 C CA . ASP A 1 82 ? 21.293 -2.076 -38.931 1.00 86.19 82 ASP A CA 1
ATOM 600 C C . ASP A 1 82 ? 22.672 -2.017 -38.241 1.00 86.19 82 ASP A C 1
ATOM 602 O O . ASP A 1 82 ? 23.597 -2.711 -38.658 1.00 86.19 82 ASP A O 1
ATOM 606 N N . ASP A 1 83 ? 22.805 -1.244 -37.153 1.00 84.50 83 ASP A N 1
ATOM 607 C CA . ASP A 1 83 ? 24.034 -1.164 -36.348 1.00 84.50 83 ASP A CA 1
ATOM 608 C C . ASP A 1 83 ? 24.187 -2.358 -35.382 1.00 84.50 83 ASP A C 1
ATOM 610 O O . ASP A 1 83 ? 25.267 -2.583 -34.830 1.00 84.50 83 ASP A O 1
ATOM 614 N N . GLY A 1 84 ? 23.110 -3.119 -35.152 1.00 88.62 84 GLY A N 1
ATOM 615 C CA . GLY A 1 84 ? 23.071 -4.291 -34.283 1.00 88.62 84 GLY A CA 1
ATOM 616 C C . GLY A 1 84 ? 22.039 -4.203 -33.155 1.00 88.62 84 GLY A C 1
ATOM 617 O O . GLY A 1 84 ? 20.978 -3.588 -33.270 1.00 88.62 84 GLY A O 1
ATOM 618 N N . SER A 1 85 ? 22.329 -4.893 -32.051 1.00 92.94 85 SER A N 1
ATOM 619 C CA . SER A 1 85 ? 21.454 -4.969 -30.875 1.00 92.94 85 SER A CA 1
ATOM 620 C C . SER A 1 85 ? 21.652 -3.768 -29.956 1.00 92.94 85 SER A C 1
ATOM 622 O O . SER A 1 85 ? 22.735 -3.582 -29.407 1.00 92.94 85 SER A O 1
ATOM 624 N N . ALA A 1 86 ? 20.594 -2.988 -29.741 1.00 91.94 86 ALA A N 1
ATOM 625 C CA . ALA A 1 86 ? 20.596 -1.839 -28.845 1.00 91.94 86 ALA A CA 1
ATOM 626 C C . ALA A 1 86 ? 20.114 -2.235 -27.443 1.00 91.94 86 ALA A C 1
ATOM 628 O O . ALA A 1 86 ? 19.023 -2.785 -27.275 1.00 91.94 86 ALA A O 1
ATOM 629 N N . HIS A 1 87 ? 20.901 -1.906 -26.426 1.00 94.06 87 HIS A N 1
ATOM 630 C CA . HIS A 1 87 ? 20.650 -2.218 -25.025 1.00 94.06 87 HIS A CA 1
ATOM 631 C C . HIS A 1 87 ? 20.396 -0.957 -24.196 1.00 94.06 87 HIS A C 1
ATOM 633 O O . HIS A 1 87 ? 21.014 0.090 -24.404 1.00 94.06 87 HIS A O 1
ATOM 639 N N . LEU A 1 88 ? 19.506 -1.077 -23.213 1.00 93.56 88 LEU A N 1
ATOM 640 C CA . LEU A 1 88 ? 19.312 -0.073 -22.173 1.00 93.56 88 LEU A CA 1
ATOM 641 C C . LEU A 1 88 ? 20.308 -0.325 -21.032 1.00 93.56 88 LEU A C 1
ATOM 643 O O . LEU A 1 88 ? 20.555 -1.470 -20.666 1.00 93.56 88 LEU A O 1
ATOM 647 N N . SER A 1 89 ? 20.888 0.735 -20.465 1.00 93.69 89 SER A N 1
ATOM 648 C CA . SER A 1 89 ? 21.842 0.616 -19.354 1.00 93.69 89 SER A CA 1
ATOM 649 C C . SER A 1 89 ? 21.139 0.175 -18.070 1.00 93.69 89 SER A C 1
ATOM 651 O O . SER A 1 89 ? 20.342 0.934 -17.520 1.00 93.69 89 SER A O 1
ATOM 653 N N . ALA A 1 90 ? 21.483 -1.006 -17.553 1.00 93.38 90 ALA A N 1
ATOM 654 C CA . ALA A 1 90 ? 20.978 -1.507 -16.275 1.00 93.38 90 ALA A CA 1
ATOM 655 C C . ALA A 1 90 ? 21.306 -0.551 -15.115 1.00 93.38 90 ALA A C 1
ATOM 657 O O . ALA A 1 90 ? 20.443 -0.249 -14.293 1.00 93.38 90 ALA A O 1
ATOM 658 N N . ALA A 1 91 ? 22.522 0.005 -15.110 1.00 91.00 91 ALA A N 1
ATOM 659 C CA . ALA A 1 91 ? 22.953 0.967 -14.101 1.00 91.00 91 ALA A CA 1
ATOM 660 C C . ALA A 1 91 ? 22.138 2.269 -14.152 1.00 91.00 91 ALA A C 1
ATOM 662 O O . ALA A 1 91 ? 21.842 2.855 -13.115 1.00 91.00 91 ALA A O 1
ATOM 663 N N . ALA A 1 92 ? 21.747 2.719 -15.350 1.00 88.81 92 ALA A N 1
ATOM 664 C CA . ALA A 1 92 ? 20.930 3.922 -15.497 1.00 88.81 92 ALA A CA 1
ATOM 665 C C . ALA A 1 92 ? 19.467 3.688 -15.094 1.00 88.81 92 ALA A C 1
ATOM 667 O O . ALA A 1 92 ? 18.825 4.609 -14.596 1.00 88.81 92 ALA A O 1
ATOM 668 N N . MET A 1 93 ? 18.947 2.466 -15.265 1.00 89.25 93 MET A N 1
ATOM 669 C CA . MET A 1 93 ? 17.570 2.125 -14.887 1.00 89.25 93 MET A CA 1
ATOM 670 C C . MET A 1 93 ? 17.292 2.312 -13.391 1.00 89.25 93 MET A C 1
ATOM 672 O O . MET A 1 93 ? 16.143 2.558 -13.031 1.00 89.25 93 MET A O 1
ATOM 676 N N . LEU A 1 94 ? 18.324 2.275 -12.537 1.00 82.75 94 LEU A N 1
ATOM 677 C CA . LEU A 1 94 ? 18.218 2.628 -11.116 1.00 82.75 94 LEU A CA 1
ATOM 678 C C . LEU A 1 94 ? 17.646 4.040 -10.903 1.00 82.75 94 LEU A C 1
ATOM 680 O O . LEU A 1 94 ? 16.924 4.274 -9.939 1.00 82.75 94 LEU A O 1
ATOM 684 N N . PHE A 1 95 ? 17.947 4.973 -11.807 1.00 81.94 95 PHE A N 1
ATOM 685 C CA . PHE A 1 95 ? 17.504 6.367 -11.726 1.00 81.94 95 PHE A CA 1
ATOM 686 C C . PHE A 1 95 ? 16.160 6.618 -12.427 1.00 81.94 95 PHE A C 1
ATOM 688 O O . PHE A 1 95 ? 15.674 7.747 -12.446 1.00 81.94 95 PHE A O 1
ATOM 695 N N . GLY A 1 96 ? 15.541 5.569 -12.975 1.00 81.75 96 GLY A N 1
ATOM 696 C CA . GLY A 1 96 ? 14.233 5.618 -13.617 1.00 81.75 96 GLY A CA 1
ATOM 697 C C . GLY A 1 96 ? 14.285 5.603 -15.146 1.00 81.75 96 GLY A C 1
ATOM 698 O O . GLY A 1 96 ? 15.279 5.945 -15.784 1.00 81.75 96 GLY A O 1
ATOM 699 N N . VAL A 1 97 ? 13.168 5.185 -15.745 1.00 87.69 97 VAL A N 1
ATOM 700 C CA . VAL A 1 97 ? 12.978 5.103 -17.199 1.00 87.69 97 VAL A CA 1
ATOM 701 C C . VAL A 1 97 ? 11.638 5.735 -17.556 1.00 87.69 97 VAL A C 1
ATOM 703 O O . VAL A 1 97 ? 10.604 5.356 -17.010 1.00 87.69 97 VAL A O 1
ATOM 706 N N . ALA A 1 98 ? 11.645 6.662 -18.513 1.00 87.50 98 ALA A N 1
ATOM 707 C CA . ALA A 1 98 ? 10.431 7.239 -19.081 1.00 87.50 98 ALA A CA 1
ATOM 708 C C . ALA A 1 98 ? 10.157 6.647 -20.471 1.00 87.50 98 ALA A C 1
ATOM 710 O O . ALA A 1 98 ? 11.017 6.677 -21.350 1.00 87.50 98 ALA A O 1
ATOM 711 N N . ILE A 1 99 ? 8.942 6.130 -20.685 1.00 87.19 99 ILE A N 1
ATOM 712 C CA . ILE A 1 99 ? 8.497 5.576 -21.973 1.00 87.19 99 ILE A CA 1
ATOM 713 C C . ILE A 1 99 ? 7.283 6.369 -22.452 1.00 87.19 99 ILE A C 1
ATOM 715 O O . ILE A 1 99 ? 6.211 6.317 -21.850 1.00 87.19 99 ILE A O 1
ATOM 719 N N . ILE A 1 100 ? 7.436 7.078 -23.570 1.00 85.62 100 ILE A N 1
ATOM 720 C CA . ILE A 1 100 ? 6.413 7.978 -24.113 1.00 85.62 100 ILE A CA 1
ATOM 721 C C . ILE A 1 100 ? 6.094 7.590 -25.553 1.00 85.62 100 ILE A C 1
ATOM 723 O O . ILE A 1 100 ? 6.953 7.162 -26.316 1.00 85.62 100 ILE A O 1
ATOM 727 N N . GLY A 1 101 ? 4.826 7.718 -25.928 1.00 84.19 101 GLY A N 1
ATOM 728 C CA . GLY A 1 101 ? 4.342 7.340 -27.248 1.00 84.19 101 GLY A CA 1
ATOM 729 C C . GLY A 1 101 ? 2.823 7.370 -27.327 1.00 84.19 101 GLY A C 1
ATOM 730 O O . GLY A 1 101 ? 2.127 7.373 -26.307 1.00 84.19 101 GLY A O 1
ATOM 731 N N . LYS A 1 102 ? 2.289 7.366 -28.548 1.00 86.00 102 LYS A N 1
ATOM 732 C CA . LYS A 1 102 ? 0.840 7.354 -28.803 1.00 86.00 102 LYS A CA 1
ATOM 733 C C . LYS A 1 102 ? 0.189 6.050 -28.300 1.00 86.00 102 LYS A C 1
ATOM 735 O O . LYS A 1 102 ? 0.884 5.052 -28.077 1.00 86.00 102 LYS A O 1
ATOM 740 N N . PRO A 1 103 ? -1.131 6.012 -28.052 1.00 85.00 103 PRO A N 1
ATOM 741 C CA . PRO A 1 103 ? -1.844 4.749 -27.848 1.00 85.00 103 PRO A CA 1
ATOM 742 C C . PRO A 1 103 ? -1.511 3.737 -28.959 1.00 85.00 103 PRO A C 1
ATOM 744 O O . PRO A 1 103 ? -1.325 4.125 -30.107 1.00 85.00 103 PRO A O 1
ATOM 747 N N . GLY A 1 104 ? -1.354 2.458 -28.607 1.00 84.62 104 GLY A N 1
ATOM 748 C CA . GLY A 1 104 ? -0.967 1.407 -29.559 1.00 84.62 104 GLY A CA 1
ATOM 749 C C . GLY A 1 104 ? 0.522 1.351 -29.935 1.00 84.62 104 GLY A C 1
ATOM 750 O O . GLY A 1 104 ? 0.935 0.398 -30.580 1.00 84.62 104 GLY A O 1
ATOM 751 N N . SER A 1 105 ? 1.370 2.284 -29.481 1.00 87.62 105 SER A N 1
ATOM 752 C CA . SER A 1 105 ? 2.802 2.312 -29.845 1.00 87.62 105 SER A CA 1
ATOM 753 C C . SER A 1 105 ? 3.684 1.264 -29.141 1.00 87.62 105 SER A C 1
ATOM 755 O O . SER A 1 105 ? 4.903 1.397 -29.145 1.00 87.62 105 SER A O 1
ATOM 757 N N . GLY A 1 106 ? 3.098 0.285 -28.444 1.00 87.50 106 GLY A N 1
ATOM 758 C CA . GLY A 1 106 ? 3.852 -0.757 -27.735 1.00 87.50 106 GLY A CA 1
ATOM 759 C C . GLY A 1 106 ? 4.411 -0.382 -26.353 1.00 87.50 106 GLY A C 1
ATOM 760 O O . GLY A 1 106 ? 5.158 -1.171 -25.785 1.00 87.50 106 GLY A O 1
ATOM 761 N N . LYS A 1 107 ? 4.037 0.763 -25.754 1.00 90.31 107 LYS A N 1
ATOM 762 C CA . LYS A 1 107 ? 4.538 1.178 -24.418 1.00 90.31 107 LYS A CA 1
ATOM 763 C C . LYS A 1 107 ? 4.361 0.103 -23.343 1.00 90.31 107 LYS A C 1
ATOM 765 O O . LYS A 1 107 ? 5.309 -0.224 -22.643 1.00 90.31 107 LYS A O 1
ATOM 770 N N . SER A 1 108 ? 3.157 -0.465 -23.243 1.00 88.56 108 SER A N 1
ATOM 771 C CA . SER A 1 108 ? 2.847 -1.505 -22.256 1.00 88.56 108 SER A CA 1
ATOM 772 C C . SER A 1 108 ? 3.676 -2.767 -22.478 1.00 88.56 108 SER A C 1
ATOM 774 O O . SER A 1 108 ? 4.088 -3.393 -21.511 1.00 88.56 108 SER A O 1
ATOM 776 N N . LEU A 1 109 ? 3.958 -3.124 -23.736 1.00 89.19 109 LEU A N 1
ATOM 777 C CA . LEU A 1 109 ? 4.849 -4.239 -24.046 1.00 89.19 109 LEU A CA 1
ATOM 778 C C . LEU A 1 109 ? 6.278 -3.929 -23.590 1.00 89.19 109 LEU A C 1
ATOM 780 O O . LEU A 1 109 ? 6.870 -4.755 -22.914 1.00 89.19 109 LEU A O 1
ATOM 784 N N . CYS A 1 110 ? 6.794 -2.731 -23.882 1.00 91.06 110 CYS A N 1
ATOM 785 C CA . CYS A 1 110 ? 8.128 -2.308 -23.451 1.00 91.06 110 CYS A CA 1
ATOM 786 C C . CYS A 1 110 ? 8.282 -2.360 -21.920 1.00 91.06 110 CYS A C 1
ATOM 788 O O . CYS A 1 110 ? 9.208 -2.994 -21.421 1.00 91.06 110 CYS A O 1
ATOM 790 N N . VAL A 1 111 ? 7.325 -1.799 -21.168 1.00 91.31 111 VAL A N 1
ATOM 791 C CA . VAL A 1 111 ? 7.316 -1.859 -19.691 1.00 91.31 111 VAL A CA 1
ATOM 792 C C . VAL A 1 111 ? 7.317 -3.308 -19.190 1.00 91.31 111 VAL A C 1
ATOM 794 O O . VAL A 1 111 ? 8.101 -3.661 -18.311 1.00 91.31 111 VAL A O 1
ATOM 797 N N . ARG A 1 112 ? 6.481 -4.175 -19.774 1.00 90.81 112 ARG A N 1
ATOM 798 C CA . ARG A 1 112 ? 6.397 -5.595 -19.390 1.00 90.81 112 ARG A CA 1
ATOM 799 C C . ARG A 1 112 ? 7.667 -6.373 -19.736 1.00 90.81 112 ARG A C 1
ATOM 801 O O . ARG A 1 112 ? 8.061 -7.240 -18.965 1.00 90.81 112 ARG A O 1
ATOM 808 N N . SER A 1 113 ? 8.330 -6.053 -20.844 1.00 91.94 113 SER A N 1
ATOM 809 C CA . SER A 1 113 ? 9.618 -6.652 -21.206 1.00 91.94 113 SER A CA 1
ATOM 810 C C . SER A 1 113 ? 10.722 -6.261 -20.224 1.00 91.94 113 SER A C 1
ATOM 812 O O . SER A 1 113 ? 11.513 -7.117 -19.837 1.00 91.94 113 SER A O 1
ATOM 814 N N . LEU A 1 114 ? 10.752 -5.003 -19.765 1.00 93.62 114 LEU A N 1
ATOM 815 C CA . LEU A 1 114 ? 11.677 -4.577 -18.709 1.00 93.62 114 LEU A CA 1
ATOM 816 C C . LEU A 1 114 ? 11.389 -5.318 -17.398 1.00 93.62 114 LEU A C 1
ATOM 818 O O . LEU A 1 114 ? 12.314 -5.842 -16.783 1.00 93.62 114 LEU A O 1
ATOM 822 N N . PHE A 1 115 ? 10.116 -5.441 -17.008 1.00 93.25 115 PHE A N 1
ATOM 823 C CA . PHE A 1 115 ? 9.717 -6.248 -15.851 1.00 93.25 115 PHE A CA 1
ATOM 824 C C . PHE A 1 115 ? 10.192 -7.704 -15.974 1.00 93.25 115 PHE A C 1
ATOM 826 O O . PHE A 1 115 ? 10.797 -8.232 -15.044 1.00 93.25 115 PHE A O 1
ATOM 833 N N . GLY A 1 116 ? 9.979 -8.339 -17.131 1.00 93.19 116 GLY A N 1
ATOM 834 C CA . GLY A 1 116 ? 10.450 -9.699 -17.399 1.00 93.19 116 GLY A CA 1
ATOM 835 C C . GLY A 1 116 ? 11.974 -9.822 -17.323 1.00 93.19 116 GLY A C 1
ATOM 836 O O . GLY A 1 116 ? 12.487 -10.770 -16.738 1.00 93.19 116 GLY A O 1
ATOM 837 N N . TRP A 1 117 ? 12.718 -8.838 -17.832 1.00 94.44 117 TRP A N 1
ATOM 838 C CA . TRP A 1 117 ? 14.176 -8.818 -17.699 1.00 94.44 117 TRP A CA 1
ATOM 839 C C . TRP A 1 117 ? 14.635 -8.726 -16.237 1.00 94.44 117 TRP A C 1
ATOM 841 O O . TRP A 1 117 ? 15.542 -9.446 -15.828 1.00 94.44 117 TRP A O 1
ATOM 851 N N . HIS A 1 118 ? 13.976 -7.910 -15.416 1.00 94.31 118 HIS A N 1
ATOM 852 C CA . HIS A 1 118 ? 14.263 -7.879 -13.983 1.00 94.31 118 HIS A CA 1
ATOM 853 C C . HIS A 1 118 ? 13.896 -9.193 -13.276 1.00 94.31 118 HIS A C 1
ATOM 855 O O . HIS A 1 118 ? 14.603 -9.586 -12.352 1.00 94.31 118 HIS A O 1
ATOM 861 N N . CYS A 1 119 ? 12.832 -9.880 -13.707 1.00 94.81 119 CYS A N 1
ATOM 862 C CA . CYS A 1 119 ? 12.501 -11.214 -13.196 1.00 94.81 119 CYS A CA 1
ATOM 863 C C . CYS A 1 119 ? 13.607 -12.227 -13.532 1.00 94.81 119 CYS A C 1
ATOM 865 O O . CYS A 1 119 ? 14.014 -13.009 -12.677 1.00 94.81 119 CYS A O 1
ATOM 867 N N . LEU A 1 120 ? 14.150 -12.173 -14.754 1.00 93.81 120 LEU A N 1
ATOM 868 C CA . LEU A 1 120 ? 15.290 -12.998 -15.165 1.00 93.81 120 LEU A CA 1
ATOM 869 C C . LEU A 1 120 ? 16.5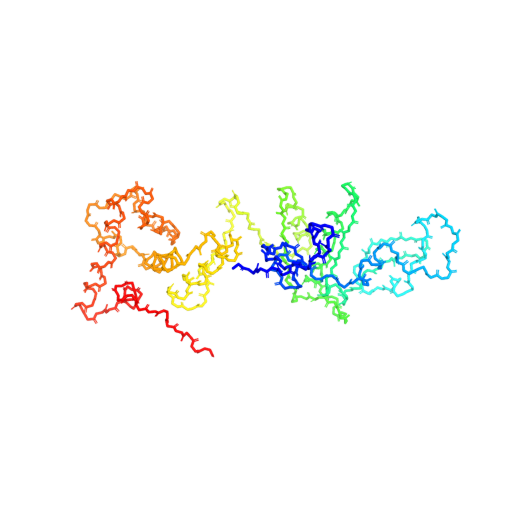20 -12.764 -14.283 1.00 93.81 120 LEU A C 1
ATOM 871 O O . LEU A 1 120 ? 17.090 -13.730 -13.789 1.00 93.81 120 LEU A O 1
ATOM 875 N N . GLU A 1 121 ? 16.906 -11.507 -14.045 1.00 94.50 121 GLU A N 1
ATOM 876 C CA . GLU A 1 121 ? 18.042 -11.189 -13.163 1.00 94.50 121 GLU A CA 1
ATOM 877 C C . GLU A 1 121 ? 17.794 -11.584 -11.704 1.00 94.50 121 GLU A C 1
ATOM 879 O O . GLU A 1 121 ? 18.743 -11.857 -10.971 1.00 94.50 121 GLU A O 1
ATOM 884 N N . ARG A 1 122 ? 16.529 -11.636 -11.276 1.00 94.31 122 ARG A N 1
ATOM 885 C CA . ARG A 1 122 ? 16.174 -12.084 -9.932 1.00 94.31 122 ARG A CA 1
ATOM 886 C C . ARG A 1 122 ? 16.305 -13.599 -9.772 1.00 94.31 122 ARG A C 1
ATOM 888 O O . ARG A 1 122 ? 16.810 -14.064 -8.754 1.00 94.31 122 ARG A O 1
ATOM 895 N N . VAL A 1 123 ? 15.860 -14.357 -10.774 1.00 95.19 123 VAL A N 1
ATOM 896 C CA . VAL A 1 123 ? 15.872 -15.830 -10.763 1.00 95.19 123 VAL A CA 1
ATOM 897 C C . VAL A 1 123 ? 17.250 -16.395 -11.103 1.00 95.19 123 VAL A C 1
ATOM 899 O O . VAL A 1 123 ? 17.693 -17.355 -10.477 1.00 95.19 123 VAL A O 1
ATOM 902 N N . ASN A 1 124 ? 17.935 -15.809 -12.082 1.00 94.56 124 ASN A N 1
ATOM 903 C CA . ASN A 1 124 ? 19.250 -16.236 -12.544 1.00 94.56 124 ASN A CA 1
ATOM 904 C C . ASN A 1 124 ? 20.174 -15.013 -12.697 1.00 94.56 124 ASN A C 1
ATOM 906 O O . ASN A 1 124 ? 20.378 -14.526 -13.815 1.00 94.56 124 ASN A O 1
ATOM 910 N N . PRO A 1 125 ? 20.698 -14.476 -11.581 1.00 94.44 125 PRO A N 1
ATOM 911 C CA . PRO A 1 125 ? 21.475 -13.245 -11.589 1.00 94.44 125 PRO A CA 1
ATOM 912 C C . PRO A 1 125 ? 22.749 -13.400 -12.411 1.00 94.44 125 PRO A C 1
ATOM 914 O O . PRO A 1 125 ? 23.560 -14.295 -12.179 1.00 94.44 125 PRO A O 1
ATOM 917 N N . THR A 1 126 ? 22.977 -12.467 -13.332 1.00 92.31 126 THR A N 1
ATOM 918 C CA . THR A 1 126 ? 24.182 -12.495 -14.175 1.00 92.31 126 THR A CA 1
ATOM 919 C C . THR A 1 126 ? 25.460 -12.116 -13.427 1.00 92.31 126 THR A C 1
ATOM 921 O O . THR A 1 126 ? 26.556 -12.365 -13.929 1.00 92.31 126 THR A O 1
ATOM 924 N N . GLY A 1 127 ? 25.342 -11.473 -12.259 1.00 91.38 127 GLY A N 1
ATOM 925 C CA . GLY A 1 127 ? 26.474 -11.010 -11.446 1.00 91.38 127 GLY A CA 1
ATOM 926 C C . GLY A 1 127 ? 27.263 -9.846 -12.057 1.00 91.38 127 GLY A C 1
ATOM 927 O O . GLY A 1 127 ? 28.331 -9.494 -11.558 1.00 91.38 127 GLY A O 1
ATOM 928 N N . LYS A 1 128 ? 26.769 -9.241 -13.143 1.00 91.81 128 LYS A N 1
ATOM 929 C CA . LYS A 1 128 ? 27.457 -8.137 -13.815 1.00 91.81 128 LYS A CA 1
ATOM 930 C C . LYS A 1 128 ? 27.361 -6.835 -13.010 1.00 91.81 128 LYS A C 1
ATOM 932 O O . LYS A 1 128 ? 26.304 -6.544 -12.447 1.00 91.81 128 LYS A O 1
ATOM 937 N N . PRO A 1 129 ? 28.414 -5.998 -13.007 1.00 89.44 129 PRO A N 1
ATOM 938 C CA . PRO A 1 129 ? 28.354 -4.681 -12.380 1.00 89.44 129 PRO A CA 1
ATOM 939 C C . PRO A 1 129 ? 27.186 -3.838 -12.912 1.00 89.44 129 PRO A C 1
ATOM 941 O O . PRO A 1 129 ? 26.992 -3.725 -14.122 1.00 89.44 129 PRO A O 1
ATOM 944 N N . GLY A 1 130 ? 26.410 -3.246 -11.999 1.00 88.31 130 GLY A N 1
ATOM 945 C CA . GLY A 1 130 ? 25.262 -2.390 -12.321 1.00 88.31 130 GLY A CA 1
ATOM 946 C C . GLY A 1 130 ? 23.962 -3.126 -12.662 1.00 88.31 130 GLY A C 1
ATOM 947 O O . GLY A 1 130 ? 22.959 -2.469 -12.925 1.00 88.31 130 GLY A O 1
ATOM 948 N N . TYR A 1 131 ? 23.952 -4.461 -12.661 1.00 94.19 131 TYR A N 1
ATOM 949 C CA . TYR A 1 131 ? 22.738 -5.250 -12.861 1.00 94.19 131 TYR A CA 1
ATOM 950 C C . TYR A 1 131 ? 22.004 -5.449 -11.520 1.00 94.19 131 TYR A C 1
ATOM 952 O O . TYR A 1 131 ? 22.649 -5.499 -10.473 1.00 94.19 131 TYR A O 1
ATOM 960 N N . PRO A 1 132 ? 20.663 -5.565 -11.528 1.00 90.88 132 PRO A N 1
ATOM 961 C CA . PRO A 1 132 ? 19.848 -5.591 -10.309 1.00 90.88 132 PRO A CA 1
ATOM 962 C C . PRO A 1 132 ? 20.057 -6.854 -9.452 1.00 90.88 132 PRO A C 1
ATOM 964 O O . PRO A 1 132 ? 19.927 -6.792 -8.231 1.00 90.88 132 PRO A O 1
ATOM 967 N N . GLY A 1 133 ? 20.400 -7.987 -10.077 1.00 92.06 133 GLY A N 1
ATOM 968 C CA . GLY A 1 133 ? 20.649 -9.262 -9.401 1.00 92.06 133 GLY A CA 1
ATOM 969 C C . GLY A 1 133 ? 19.445 -9.835 -8.636 1.00 92.06 133 GLY A C 1
ATOM 970 O O . GLY A 1 133 ? 18.301 -9.413 -8.815 1.00 92.06 133 GLY A O 1
ATOM 971 N N . ALA A 1 134 ? 19.725 -10.803 -7.755 1.00 92.44 134 ALA A N 1
ATOM 972 C CA . ALA A 1 134 ? 18.716 -11.558 -7.001 1.00 92.44 134 ALA A CA 1
ATOM 973 C C . ALA A 1 134 ? 17.933 -10.711 -5.981 1.00 92.44 134 ALA A C 1
ATOM 975 O O . ALA A 1 134 ? 16.772 -10.990 -5.692 1.00 92.44 134 ALA A O 1
ATOM 976 N N . ASN A 1 135 ? 18.550 -9.654 -5.451 1.00 89.19 135 ASN A N 1
ATOM 977 C CA . ASN A 1 135 ? 17.986 -8.832 -4.379 1.00 89.19 135 ASN A CA 1
ATOM 978 C C . ASN A 1 135 ? 17.274 -7.591 -4.930 1.00 89.19 135 ASN A C 1
ATOM 980 O O . ASN A 1 135 ? 17.493 -6.474 -4.467 1.00 89.19 135 ASN A O 1
ATOM 984 N N . ASN A 1 136 ? 16.422 -7.795 -5.933 1.00 88.44 136 ASN A N 1
ATOM 985 C CA . ASN A 1 136 ? 15.652 -6.739 -6.578 1.00 88.44 136 ASN A CA 1
ATOM 986 C C . ASN A 1 136 ? 14.152 -6.893 -6.293 1.00 88.44 136 ASN A C 1
ATOM 988 O O . ASN A 1 136 ? 13.588 -7.982 -6.414 1.00 88.44 136 ASN A O 1
ATOM 992 N N . THR A 1 137 ? 13.489 -5.789 -5.953 1.00 88.00 137 THR A N 1
ATOM 993 C CA . THR A 1 137 ? 12.040 -5.755 -5.721 1.00 88.00 137 THR A CA 1
ATOM 994 C C . THR A 1 137 ? 11.385 -4.835 -6.735 1.00 88.00 137 THR A C 1
ATOM 996 O O . THR A 1 137 ? 11.759 -3.674 -6.862 1.00 88.00 137 THR A O 1
ATOM 999 N N . LEU A 1 138 ? 10.384 -5.357 -7.442 1.00 88.62 138 LEU A N 1
ATOM 1000 C CA . LEU A 1 138 ? 9.583 -4.596 -8.393 1.00 88.62 138 LEU A CA 1
ATOM 1001 C C . LEU A 1 138 ? 8.161 -4.459 -7.866 1.00 88.62 138 LEU A C 1
ATOM 1003 O O . LEU A 1 138 ? 7.558 -5.443 -7.438 1.00 88.62 138 LEU A O 1
ATOM 1007 N N . ILE A 1 139 ? 7.618 -3.251 -7.971 1.00 89.88 139 ILE A N 1
ATOM 1008 C CA . ILE A 1 139 ? 6.211 -2.959 -7.706 1.00 89.88 139 ILE A CA 1
ATOM 1009 C C . ILE A 1 139 ? 5.626 -2.402 -9.000 1.00 89.88 139 ILE A C 1
ATOM 1011 O O . ILE A 1 139 ? 6.078 -1.372 -9.498 1.00 89.88 139 ILE A O 1
ATOM 1015 N N . ALA A 1 140 ? 4.646 -3.105 -9.564 1.00 89.12 140 ALA A N 1
ATOM 1016 C CA . ALA A 1 140 ? 3.954 -2.684 -10.774 1.00 89.12 140 ALA A CA 1
ATOM 1017 C C . ALA A 1 140 ? 2.558 -2.170 -10.409 1.00 89.12 140 ALA A C 1
ATOM 1019 O O . ALA A 1 140 ? 1.691 -2.946 -10.013 1.00 89.12 140 ALA A O 1
ATOM 1020 N N . PHE A 1 141 ? 2.343 -0.864 -10.563 1.00 88.00 141 PHE A N 1
ATOM 1021 C CA . PHE A 1 141 ? 1.013 -0.267 -10.478 1.00 88.00 141 PHE A CA 1
ATOM 1022 C C . PHE A 1 141 ? 0.337 -0.379 -11.842 1.00 88.00 141 PHE A C 1
ATOM 1024 O O . PHE A 1 141 ? 0.769 0.245 -12.811 1.00 88.00 141 PHE A O 1
ATOM 1031 N N . GLU A 1 142 ? -0.717 -1.183 -11.925 1.00 87.19 142 GLU A N 1
ATOM 1032 C CA . GLU A 1 142 ? -1.493 -1.367 -13.147 1.00 87.19 142 GLU A CA 1
ATOM 1033 C C . GLU A 1 142 ? -2.935 -0.936 -12.893 1.00 87.19 142 GLU A C 1
ATOM 1035 O O . GLU A 1 142 ? -3.613 -1.469 -12.021 1.00 87.19 142 GLU A O 1
ATOM 1040 N N . SER A 1 143 ? -3.395 0.052 -13.658 1.00 77.94 143 SER A N 1
ATOM 1041 C CA . SER A 1 143 ? -4.750 0.598 -13.546 1.00 77.94 143 SER A CA 1
ATOM 1042 C C . SER A 1 143 ? -5.715 0.015 -14.580 1.00 77.94 143 SER A C 1
ATOM 1044 O O . SER A 1 143 ? -6.908 0.311 -14.539 1.00 77.94 143 SER A O 1
ATOM 1046 N N . LYS A 1 144 ? -5.224 -0.809 -15.518 1.00 75.00 144 LYS A N 1
ATOM 1047 C CA . LYS A 1 144 ? -6.038 -1.483 -16.537 1.00 75.00 144 LYS A CA 1
ATOM 1048 C C . LYS A 1 144 ? -6.144 -2.972 -16.212 1.00 75.00 144 LYS A C 1
ATOM 1050 O O . LYS A 1 144 ? -5.135 -3.667 -16.138 1.00 75.00 144 LYS A O 1
ATOM 1055 N N . GLY A 1 145 ? -7.372 -3.462 -16.030 1.00 62.66 145 GLY A N 1
ATOM 1056 C CA . GLY A 1 145 ? -7.644 -4.795 -15.470 1.00 62.66 145 GLY A CA 1
ATOM 1057 C C . GLY A 1 145 ? -7.034 -5.986 -16.226 1.00 62.66 145 GLY A C 1
ATOM 1058 O O . GLY A 1 145 ? -6.812 -7.037 -15.636 1.00 62.66 145 GLY A O 1
ATOM 1059 N N . ASP A 1 146 ? -6.694 -5.841 -17.508 1.00 72.62 146 ASP A N 1
ATOM 1060 C CA . ASP A 1 146 ? -6.046 -6.891 -18.305 1.00 72.62 146 ASP A CA 1
ATOM 1061 C C . ASP A 1 146 ? -4.512 -6.931 -18.151 1.00 72.62 146 ASP A C 1
ATOM 1063 O O . ASP A 1 146 ? -3.863 -7.911 -18.532 1.00 72.62 146 ASP A O 1
ATOM 1067 N N . GLY A 1 147 ? -3.902 -5.878 -17.599 1.00 78.62 147 GLY A N 1
ATOM 1068 C CA . GLY A 1 147 ? -2.451 -5.748 -17.537 1.00 78.62 147 GLY A CA 1
ATOM 1069 C C . GLY A 1 147 ? -1.787 -6.633 -16.489 1.00 78.62 147 GLY A C 1
ATOM 1070 O O . GLY A 1 147 ? -0.699 -7.152 -16.748 1.00 78.62 147 GLY A O 1
ATOM 1071 N N . VAL A 1 148 ? -2.458 -6.883 -15.361 1.00 87.25 148 VAL A N 1
ATOM 1072 C CA . VAL A 1 148 ? -1.930 -7.679 -14.238 1.00 87.25 148 VAL A CA 1
ATOM 1073 C C . VAL A 1 148 ? -1.608 -9.108 -14.674 1.00 87.25 148 VAL A C 1
ATOM 1075 O O . VAL A 1 148 ? -0.504 -9.596 -14.427 1.00 87.25 148 VAL A O 1
ATOM 1078 N N . ALA A 1 149 ? -2.521 -9.751 -15.410 1.00 89.25 149 ALA A N 1
ATOM 1079 C CA . ALA A 1 149 ? -2.344 -11.118 -15.901 1.00 89.25 149 ALA A CA 1
ATOM 1080 C C . ALA A 1 149 ? -1.058 -11.281 -16.727 1.00 89.25 149 ALA A C 1
ATOM 1082 O O . ALA A 1 149 ? -0.415 -12.328 -16.682 1.00 89.25 149 ALA A O 1
ATOM 1083 N N . LYS A 1 150 ? -0.641 -10.231 -17.444 1.00 90.31 150 LYS A N 1
ATOM 1084 C CA . LYS A 1 150 ? 0.575 -10.25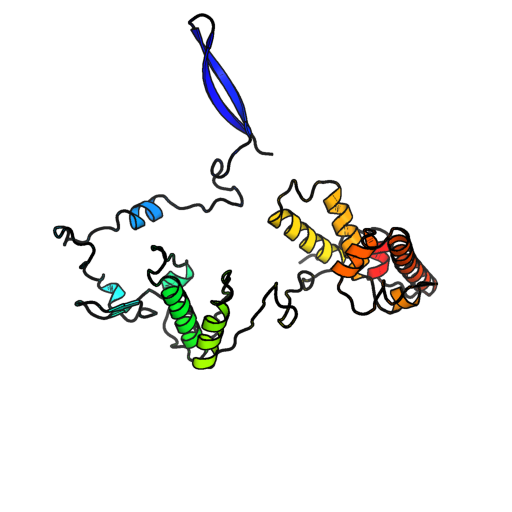2 -18.263 1.00 90.31 150 LYS A CA 1
ATOM 1085 C C . LYS A 1 150 ? 1.851 -10.187 -17.435 1.00 90.31 150 LYS A C 1
ATOM 1087 O O . LYS A 1 150 ? 2.815 -10.853 -17.797 1.00 90.31 150 LYS A O 1
ATOM 1092 N N . TYR A 1 151 ? 1.868 -9.449 -16.327 1.00 92.62 151 TYR A N 1
ATOM 1093 C CA . TYR A 1 151 ? 3.001 -9.477 -15.396 1.00 92.62 151 TYR A CA 1
ATOM 1094 C C . TYR A 1 151 ? 3.123 -10.834 -14.702 1.00 92.62 151 TYR A C 1
ATOM 1096 O O . TYR A 1 151 ? 4.222 -11.375 -14.603 1.00 92.62 151 TYR A O 1
ATOM 1104 N N . VAL A 1 152 ? 1.991 -11.414 -14.290 1.00 92.56 152 VAL A N 1
ATOM 1105 C CA . VAL A 1 152 ? 1.948 -12.755 -13.688 1.00 92.56 152 VAL A CA 1
ATOM 1106 C C . VAL A 1 152 ? 2.451 -13.814 -14.668 1.00 92.56 152 VAL A C 1
ATOM 1108 O O . VAL A 1 152 ? 3.290 -14.635 -14.307 1.00 92.56 152 VAL A O 1
ATOM 1111 N N . GLU A 1 153 ? 1.997 -13.760 -15.923 1.00 92.25 153 GLU A N 1
ATOM 1112 C CA . GLU A 1 153 ? 2.449 -14.658 -16.989 1.00 92.25 153 GLU A CA 1
ATOM 1113 C C . GLU A 1 153 ? 3.973 -14.578 -17.188 1.00 92.25 153 GLU A C 1
ATOM 1115 O O . GLU A 1 153 ? 4.626 -15.616 -17.285 1.00 92.25 153 GLU A O 1
ATOM 1120 N N . TRP A 1 154 ? 4.549 -13.369 -17.200 1.00 92.12 154 TRP A N 1
ATOM 1121 C CA . TRP A 1 154 ? 6.002 -13.180 -17.266 1.00 92.12 154 TRP A CA 1
ATOM 1122 C C . TRP A 1 154 ? 6.721 -13.785 -16.063 1.00 92.12 154 TRP A C 1
ATOM 1124 O O . TRP A 1 154 ? 7.628 -14.590 -16.254 1.00 92.12 154 TRP A O 1
ATOM 1134 N N . ALA A 1 155 ? 6.314 -13.433 -14.841 1.00 94.00 155 ALA A N 1
ATOM 1135 C CA . ALA A 1 155 ? 6.956 -13.932 -13.628 1.00 94.00 155 ALA A CA 1
ATOM 1136 C C . ALA A 1 155 ? 6.930 -15.469 -13.577 1.00 94.00 155 ALA A C 1
ATOM 1138 O O . ALA A 1 155 ? 7.974 -16.098 -13.431 1.00 94.00 155 ALA A O 1
ATOM 1139 N N . HIS A 1 156 ? 5.766 -16.082 -13.814 1.00 94.69 156 HIS A N 1
ATOM 1140 C CA . HIS A 1 156 ? 5.617 -17.537 -13.790 1.00 94.69 156 HIS A CA 1
ATOM 1141 C C . HIS A 1 156 ? 6.445 -18.236 -14.871 1.00 94.69 156 HIS A C 1
ATOM 1143 O O . HIS A 1 156 ? 7.117 -19.223 -14.575 1.00 94.69 156 HIS A O 1
ATOM 1149 N N . LYS A 1 157 ? 6.440 -17.728 -16.113 1.00 94.25 157 LYS A N 1
ATOM 1150 C CA . LYS A 1 157 ? 7.252 -18.304 -17.203 1.00 94.25 157 LYS A CA 1
ATOM 1151 C C . LYS A 1 157 ? 8.746 -18.269 -16.904 1.00 94.25 157 LYS A C 1
ATOM 1153 O O . LYS A 1 157 ? 9.479 -19.122 -17.391 1.00 94.25 157 LYS A O 1
ATOM 1158 N N . LEU A 1 158 ? 9.186 -17.282 -16.132 1.00 94.12 158 LEU A N 1
ATOM 1159 C CA . LEU A 1 158 ? 10.584 -17.086 -15.774 1.00 94.12 158 LEU A CA 1
ATOM 1160 C C . LEU A 1 158 ? 10.972 -17.780 -14.461 1.00 94.12 158 LEU A C 1
ATOM 1162 O O . LEU A 1 158 ? 12.125 -17.685 -14.060 1.00 94.12 158 LEU A O 1
ATOM 1166 N N . GLY A 1 159 ? 10.044 -18.492 -13.810 1.00 94.00 159 GLY A N 1
ATOM 1167 C CA . GLY A 1 159 ? 10.288 -19.163 -12.529 1.00 94.00 159 GLY A CA 1
ATOM 1168 C C . GLY A 1 159 ? 10.346 -18.212 -11.331 1.00 94.00 159 GLY A C 1
ATOM 1169 O O . GLY A 1 159 ? 10.865 -18.575 -10.278 1.00 94.00 159 GLY A O 1
ATOM 1170 N N . ASP A 1 160 ? 9.828 -16.997 -11.486 1.00 94.94 160 ASP A N 1
ATOM 1171 C CA . ASP A 1 160 ? 9.854 -15.956 -10.470 1.00 94.94 160 ASP A CA 1
ATOM 1172 C C . ASP A 1 160 ? 8.559 -15.913 -9.644 1.00 94.94 160 ASP A C 1
ATOM 1174 O O . ASP A 1 160 ? 7.499 -16.395 -10.053 1.00 94.94 160 ASP A O 1
ATOM 1178 N N . LYS A 1 161 ? 8.640 -15.298 -8.463 1.00 91.31 161 LYS A N 1
ATOM 1179 C CA . LYS A 1 161 ? 7.520 -15.118 -7.541 1.00 91.31 161 LYS A CA 1
ATOM 1180 C C . LYS A 1 161 ? 6.894 -13.739 -7.727 1.00 91.31 161 LYS A C 1
ATOM 1182 O O . LYS A 1 161 ? 7.582 -12.716 -7.786 1.00 91.31 161 LYS A O 1
ATOM 1187 N N . VAL A 1 162 ? 5.565 -13.713 -7.755 1.00 91.75 162 VAL A N 1
ATOM 1188 C CA . VAL A 1 162 ? 4.763 -12.492 -7.850 1.00 91.75 162 VAL A CA 1
ATOM 1189 C C . VAL A 1 162 ? 3.642 -12.526 -6.819 1.00 91.75 162 VAL A C 1
ATOM 1191 O O . VAL A 1 162 ? 3.017 -13.562 -6.597 1.00 91.75 162 VAL A O 1
ATOM 1194 N N . LEU A 1 163 ? 3.397 -11.384 -6.179 1.00 92.19 163 LEU A N 1
ATOM 1195 C CA . LEU A 1 163 ? 2.236 -11.164 -5.329 1.00 92.19 163 LEU A CA 1
ATOM 1196 C C . LEU A 1 163 ? 1.275 -10.231 -6.065 1.00 92.19 163 LEU A C 1
ATOM 1198 O O . LEU A 1 163 ? 1.669 -9.140 -6.470 1.00 92.19 163 LEU A O 1
ATOM 1202 N N . VAL A 1 164 ? 0.025 -10.665 -6.223 1.00 91.44 164 VAL A N 1
ATOM 1203 C CA . VAL A 1 164 ? -1.048 -9.844 -6.788 1.00 91.44 164 VAL A CA 1
ATOM 1204 C C . VAL A 1 164 ? -1.914 -9.308 -5.657 1.00 91.44 164 VAL A C 1
ATOM 1206 O O . VAL A 1 164 ? -2.385 -10.068 -4.807 1.00 91.44 164 VAL A O 1
ATOM 1209 N N . ILE A 1 165 ? -2.107 -7.995 -5.680 1.00 90.50 165 ILE A N 1
ATOM 1210 C CA . ILE A 1 165 ? -3.002 -7.245 -4.804 1.00 90.50 165 ILE A CA 1
ATOM 1211 C C . ILE A 1 165 ? -3.922 -6.469 -5.736 1.00 90.50 165 ILE A C 1
ATOM 1213 O O . ILE A 1 165 ? -3.462 -5.582 -6.454 1.00 90.50 165 ILE A O 1
ATOM 1217 N N . ASP A 1 166 ? -5.198 -6.829 -5.743 1.00 88.62 166 ASP A N 1
ATOM 1218 C CA . ASP A 1 166 ? -6.234 -6.116 -6.474 1.00 88.62 166 ASP A CA 1
ATOM 1219 C C . ASP A 1 166 ? -7.225 -5.548 -5.459 1.00 88.62 166 ASP A C 1
ATOM 1221 O O . ASP A 1 166 ? -7.959 -6.276 -4.793 1.00 88.62 166 ASP A O 1
ATOM 1225 N N . VAL A 1 167 ? -7.233 -4.221 -5.339 1.00 82.56 167 VAL A N 1
ATOM 1226 C CA . VAL A 1 167 ? -8.082 -3.497 -4.385 1.00 82.56 167 VAL A CA 1
ATOM 1227 C C . VAL A 1 167 ? -9.575 -3.726 -4.668 1.00 82.56 167 VAL A C 1
ATOM 1229 O O . VAL A 1 167 ? -10.389 -3.598 -3.756 1.00 82.56 167 VAL A O 1
ATOM 1232 N N . ALA A 1 168 ? -9.944 -4.080 -5.903 1.00 83.19 168 ALA A N 1
ATOM 1233 C CA . ALA A 1 168 ? -11.322 -4.360 -6.290 1.00 83.19 168 ALA A CA 1
ATOM 1234 C C . ALA A 1 168 ? -11.711 -5.847 -6.165 1.00 83.19 168 ALA A C 1
ATOM 1236 O O . ALA A 1 168 ? -12.905 -6.152 -6.198 1.00 83.19 168 ALA A O 1
ATOM 1237 N N . ASP A 1 169 ? -10.751 -6.770 -6.010 1.00 86.00 169 ASP A N 1
ATOM 1238 C CA . ASP A 1 169 ? -11.023 -8.206 -5.880 1.00 86.00 169 ASP A CA 1
ATOM 1239 C C . ASP A 1 169 ? -10.771 -8.700 -4.442 1.00 86.00 169 ASP A C 1
ATOM 1241 O O . ASP A 1 169 ? -9.615 -8.924 -4.056 1.00 86.00 169 ASP A O 1
ATOM 1245 N N . PRO A 1 170 ? -11.836 -8.969 -3.657 1.00 84.62 170 PRO A N 1
ATOM 1246 C CA . PRO A 1 170 ? -11.714 -9.417 -2.269 1.00 84.62 170 PRO A CA 1
ATOM 1247 C C . PRO A 1 170 ? -11.078 -10.808 -2.118 1.00 84.62 170 PRO A C 1
ATOM 1249 O O . PRO A 1 170 ? -10.811 -11.236 -0.998 1.00 84.62 170 PRO A O 1
ATOM 1252 N N . ARG A 1 171 ? -10.850 -11.542 -3.216 1.00 87.06 171 ARG A N 1
ATOM 1253 C CA . ARG A 1 171 ? -10.156 -12.840 -3.202 1.00 87.06 171 ARG A CA 1
ATOM 1254 C C . ARG A 1 171 ? -8.635 -12.690 -3.204 1.00 87.06 171 ARG A C 1
ATOM 1256 O O . ARG A 1 171 ? -7.933 -13.665 -2.938 1.00 87.06 171 ARG A O 1
ATOM 1263 N N . THR A 1 172 ? -8.119 -11.512 -3.550 1.00 88.81 172 THR A N 1
ATOM 1264 C CA . THR A 1 172 ? -6.678 -11.235 -3.523 1.00 88.81 172 THR A CA 1
ATOM 1265 C C . THR A 1 172 ? -6.233 -10.779 -2.134 1.00 88.81 172 THR A C 1
ATOM 1267 O O . THR A 1 172 ? -7.050 -10.520 -1.251 1.00 88.81 172 THR A O 1
ATOM 1270 N N . ARG A 1 173 ? -4.917 -10.722 -1.896 1.00 88.56 173 ARG A N 1
ATOM 1271 C CA . ARG A 1 173 ? -4.409 -10.203 -0.619 1.00 88.56 173 ARG A CA 1
ATOM 1272 C C . ARG A 1 173 ? -4.695 -8.705 -0.514 1.00 88.56 173 ARG A C 1
ATOM 1274 O O . ARG A 1 173 ? -4.524 -7.989 -1.491 1.00 88.56 173 ARG A O 1
ATOM 1281 N N . GLY A 1 174 ? -5.041 -8.238 0.684 1.00 85.94 174 GLY A N 1
ATOM 1282 C CA . GLY A 1 174 ? -5.122 -6.811 1.002 1.00 85.94 174 GLY A CA 1
ATOM 1283 C C . GLY A 1 174 ? -3.794 -6.242 1.509 1.00 85.94 174 GLY A C 1
ATOM 1284 O O . GLY A 1 174 ? -2.924 -6.983 1.971 1.00 85.94 174 GLY A O 1
ATOM 1285 N N . ILE A 1 175 ? -3.657 -4.915 1.448 1.00 83.94 175 ILE A N 1
ATOM 1286 C CA . ILE A 1 175 ? -2.596 -4.176 2.143 1.00 83.94 175 ILE A CA 1
ATOM 1287 C C . ILE A 1 175 ? -3.160 -3.729 3.488 1.00 83.94 175 ILE A C 1
ATOM 1289 O O . ILE A 1 175 ? -4.089 -2.923 3.532 1.00 83.94 175 ILE A O 1
ATOM 1293 N N . ASP A 1 176 ? -2.593 -4.244 4.575 1.00 87.06 176 ASP A N 1
ATOM 1294 C CA . ASP A 1 176 ? -2.905 -3.754 5.912 1.00 87.06 176 ASP A CA 1
ATOM 1295 C C . ASP A 1 176 ? -2.073 -2.502 6.213 1.00 87.06 176 ASP A C 1
ATOM 1297 O O . ASP A 1 176 ? -0.865 -2.571 6.439 1.00 87.06 176 ASP A O 1
ATOM 1301 N N . LEU A 1 177 ? -2.731 -1.344 6.211 1.00 85.44 177 LEU A N 1
ATOM 1302 C CA . LEU A 1 177 ? -2.101 -0.061 6.521 1.00 85.44 177 LEU A CA 1
ATOM 1303 C C . LEU A 1 177 ? -1.824 0.131 8.023 1.00 85.44 177 LEU A C 1
ATOM 1305 O O . LEU A 1 177 ? -1.139 1.086 8.387 1.00 85.44 177 LEU A O 1
ATOM 1309 N N . PHE A 1 178 ? -2.320 -0.758 8.890 1.00 89.19 178 PHE A N 1
ATOM 1310 C CA . PHE A 1 178 ? -2.026 -0.763 10.326 1.00 89.19 178 PHE A CA 1
ATOM 1311 C C . PHE A 1 178 ? -0.858 -1.686 10.694 1.00 89.19 178 PHE A C 1
ATOM 1313 O O . PHE A 1 178 ? -0.396 -1.655 11.838 1.00 89.19 178 PHE A O 1
ATOM 1320 N N . ALA A 1 179 ? -0.337 -2.468 9.739 1.00 89.19 179 ALA A N 1
ATOM 1321 C CA . ALA A 1 179 ? 0.832 -3.332 9.906 1.00 89.19 179 ALA A CA 1
ATOM 1322 C C . ALA A 1 179 ? 2.151 -2.531 9.917 1.00 89.19 179 ALA A C 1
ATOM 1324 O O . ALA A 1 179 ? 3.100 -2.829 9.191 1.00 89.19 179 ALA A O 1
ATOM 1325 N N . VAL A 1 180 ? 2.205 -1.495 10.754 1.00 88.25 180 VAL A N 1
ATOM 1326 C CA . VAL A 1 180 ? 3.376 -0.651 11.008 1.00 88.25 180 VAL A CA 1
ATOM 1327 C C . VAL A 1 180 ? 3.799 -0.766 12.479 1.00 88.25 180 VAL A C 1
ATOM 1329 O O . VAL A 1 180 ? 2.969 -1.113 13.324 1.00 88.25 180 VAL A O 1
ATOM 1332 N N . PRO A 1 181 ? 5.076 -0.517 12.820 1.00 89.62 181 PRO A N 1
ATOM 1333 C CA . PRO A 1 181 ? 5.524 -0.523 14.212 1.00 89.62 181 PRO A CA 1
ATOM 1334 C C . PRO A 1 181 ? 4.777 0.501 15.081 1.00 89.62 181 PRO A C 1
ATOM 1336 O O . PRO A 1 181 ? 4.327 1.533 14.586 1.00 89.62 181 PRO A O 1
ATOM 1339 N N . GLY A 1 182 ? 4.708 0.235 16.387 1.00 89.81 182 GLY A N 1
ATOM 1340 C CA . GLY A 1 182 ? 4.122 1.137 17.382 1.00 89.81 182 GLY A CA 1
ATOM 1341 C C . GLY A 1 182 ? 2.815 0.634 17.993 1.00 89.81 182 GLY A C 1
ATOM 1342 O O . GLY A 1 182 ? 2.303 -0.435 17.647 1.00 89.81 182 GLY A O 1
ATOM 1343 N N . ASP A 1 183 ? 2.298 1.420 18.935 1.00 91.69 183 ASP A N 1
ATOM 1344 C CA . ASP A 1 183 ? 1.007 1.182 19.579 1.00 91.69 183 ASP A CA 1
ATOM 1345 C C . ASP A 1 183 ? -0.178 1.570 18.674 1.00 91.69 183 ASP A C 1
ATOM 1347 O O . ASP A 1 183 ? -0.011 2.077 17.559 1.00 91.69 183 ASP A O 1
ATOM 1351 N N . ASN A 1 184 ? -1.403 1.305 19.135 1.00 93.38 184 ASN A N 1
ATOM 1352 C CA . ASN A 1 184 ? -2.611 1.589 18.359 1.00 93.38 184 ASN A CA 1
ATOM 1353 C C . ASN A 1 184 ? -2.739 3.082 18.028 1.00 93.38 184 ASN A C 1
ATOM 1355 O O . ASN A 1 184 ? -3.120 3.434 16.914 1.00 93.38 184 ASN A O 1
ATOM 1359 N N . ALA A 1 185 ? -2.368 3.971 18.944 1.00 90.94 185 ALA A N 1
ATOM 1360 C CA . ALA A 1 185 ? -2.421 5.405 18.690 1.00 90.94 185 ALA A CA 1
ATOM 1361 C C . ALA A 1 185 ? -1.419 5.840 17.600 1.00 90.94 185 ALA A C 1
ATOM 1363 O O . ALA A 1 185 ? -1.771 6.623 16.712 1.00 90.94 185 ALA A O 1
ATOM 1364 N N . ALA A 1 186 ? -0.201 5.291 17.599 1.00 90.44 186 ALA A N 1
ATOM 1365 C CA . ALA A 1 186 ? 0.805 5.546 16.569 1.00 90.44 186 ALA A CA 1
ATOM 1366 C C . ALA A 1 186 ? 0.366 5.014 15.194 1.00 90.44 186 ALA A C 1
ATOM 1368 O O . ALA A 1 186 ? 0.467 5.723 14.189 1.00 90.44 186 ALA A O 1
ATOM 1369 N N . LYS A 1 187 ? -0.199 3.802 15.146 1.00 93.25 187 LYS A N 1
ATOM 1370 C CA . LYS A 1 187 ? -0.756 3.204 13.920 1.00 93.25 187 LYS A CA 1
ATOM 1371 C C . LYS A 1 187 ? -1.932 4.012 13.364 1.00 93.25 187 LYS A C 1
ATOM 1373 O O . LYS A 1 187 ? -1.998 4.267 12.162 1.00 93.25 187 LYS A O 1
ATOM 1378 N N . ALA A 1 188 ? -2.838 4.467 14.230 1.00 93.19 188 ALA A N 1
ATOM 1379 C CA . ALA A 1 188 ? -3.972 5.307 13.851 1.00 93.19 188 ALA A CA 1
ATOM 1380 C C . ALA A 1 188 ? -3.509 6.658 13.288 1.00 93.19 188 ALA A C 1
ATOM 1382 O O . ALA A 1 188 ? -4.048 7.142 12.288 1.00 93.19 188 ALA A O 1
ATOM 1383 N N . LEU A 1 189 ? -2.480 7.252 13.898 1.00 91.25 189 LEU A N 1
ATOM 1384 C CA . LEU A 1 189 ? -1.860 8.482 13.416 1.00 91.25 189 LEU A CA 1
ATOM 1385 C C . LEU A 1 189 ? -1.214 8.288 12.038 1.00 91.25 189 LEU A C 1
ATOM 1387 O O . LEU A 1 189 ? -1.416 9.120 11.152 1.00 91.25 189 LEU A O 1
ATOM 1391 N N . PHE A 1 190 ? -0.475 7.194 11.836 1.00 88.69 190 PHE A N 1
ATOM 1392 C CA . PHE A 1 190 ? 0.102 6.843 10.536 1.00 88.69 190 PHE A CA 1
ATOM 1393 C C . PHE A 1 190 ? -0.982 6.744 9.454 1.00 88.69 190 PHE A C 1
ATOM 1395 O O . PHE A 1 190 ? -0.892 7.411 8.422 1.00 88.69 190 PHE A O 1
ATOM 1402 N N . PHE A 1 191 ? -2.055 5.997 9.728 1.00 90.56 191 PHE A N 1
ATOM 1403 C CA . PHE A 1 191 ? -3.178 5.842 8.805 1.00 90.56 191 PHE A CA 1
ATOM 1404 C C . PHE A 1 191 ? -3.860 7.182 8.487 1.00 90.56 191 PHE A C 1
ATOM 1406 O O . PHE A 1 191 ? -4.104 7.509 7.326 1.00 90.56 191 PHE A O 1
ATOM 1413 N N . THR A 1 192 ? -4.126 8.004 9.505 1.00 90.00 192 THR A N 1
ATOM 1414 C CA . THR A 1 192 ? -4.796 9.305 9.330 1.00 90.00 192 THR A CA 1
ATOM 1415 C C . THR A 1 192 ? -3.929 10.285 8.533 1.00 90.00 192 THR A C 1
ATOM 1417 O O . THR A 1 192 ? -4.438 11.034 7.697 1.00 90.00 192 THR A O 1
ATOM 1420 N N . ASN A 1 193 ? -2.606 10.251 8.721 1.00 85.94 193 ASN A N 1
ATOM 1421 C CA . ASN A 1 193 ? -1.674 11.010 7.888 1.00 85.94 193 ASN A CA 1
ATOM 1422 C C . ASN A 1 193 ? -1.693 10.540 6.429 1.00 85.94 193 ASN A C 1
ATOM 1424 O O . ASN A 1 193 ? -1.709 11.382 5.531 1.00 85.94 193 ASN A O 1
ATOM 1428 N N . ALA A 1 194 ? -1.762 9.229 6.178 1.00 84.00 194 ALA A N 1
ATOM 1429 C CA . ALA A 1 194 ? -1.906 8.695 4.823 1.00 84.00 194 ALA A CA 1
ATOM 1430 C C . ALA A 1 194 ? -3.217 9.162 4.159 1.00 84.00 194 ALA A C 1
ATOM 1432 O O . ALA A 1 194 ? -3.209 9.559 2.991 1.00 84.00 194 ALA A O 1
ATOM 1433 N N . MET A 1 195 ? -4.327 9.210 4.909 1.00 83.00 195 MET A N 1
ATOM 1434 C CA . MET A 1 195 ? -5.590 9.788 4.426 1.00 83.00 195 MET A CA 1
ATOM 1435 C C . MET A 1 195 ? -5.444 11.273 4.084 1.00 83.00 195 MET A C 1
ATOM 1437 O O . MET A 1 195 ? -5.857 11.692 3.006 1.00 83.00 195 MET A O 1
ATOM 1441 N N . LYS A 1 196 ? -4.835 12.071 4.971 1.00 82.06 196 LYS A N 1
ATOM 1442 C CA . LYS A 1 196 ? -4.630 13.512 4.750 1.00 82.06 196 LYS A CA 1
ATOM 1443 C C . LYS A 1 196 ? -3.738 13.786 3.539 1.00 82.06 196 LYS A C 1
ATOM 1445 O O . LYS A 1 196 ? -4.006 14.715 2.784 1.00 82.06 196 LYS A O 1
ATOM 1450 N N . TYR A 1 197 ? -2.700 12.974 3.346 1.00 75.31 197 TYR A N 1
ATOM 1451 C CA . TYR A 1 197 ? -1.836 13.049 2.171 1.00 75.31 197 TYR A CA 1
ATOM 1452 C C . TYR A 1 197 ? -2.608 12.736 0.882 1.00 75.31 197 TYR A C 1
ATOM 1454 O O . TYR A 1 197 ? -2.483 13.461 -0.098 1.00 75.31 197 TYR A O 1
ATOM 1462 N N . THR A 1 198 ? -3.445 11.696 0.904 1.00 76.94 198 THR A N 1
ATOM 1463 C CA . THR A 1 198 ? -4.161 11.208 -0.285 1.00 76.94 198 THR A CA 1
ATOM 1464 C C . THR A 1 198 ? -5.342 12.097 -0.682 1.00 76.94 198 THR A C 1
ATOM 1466 O O . THR A 1 198 ? -5.529 12.382 -1.860 1.00 76.94 198 THR A O 1
ATOM 1469 N N . PHE A 1 199 ? -6.153 12.531 0.286 1.00 77.75 199 PHE A N 1
ATOM 1470 C CA . PHE A 1 199 ? -7.380 13.299 0.033 1.00 77.75 199 PHE A CA 1
ATOM 1471 C C . PHE A 1 199 ? -7.184 14.818 0.127 1.00 77.75 199 PHE A C 1
ATOM 1473 O O . PHE A 1 199 ? -8.098 15.579 -0.183 1.00 77.75 199 PHE A O 1
ATOM 1480 N N . GLY A 1 200 ? -6.000 15.266 0.547 1.00 74.06 200 GLY A N 1
ATOM 1481 C CA . GLY A 1 200 ? -5.688 16.671 0.772 1.00 74.06 200 GLY A CA 1
ATOM 1482 C C . GLY A 1 200 ? -6.053 17.155 2.178 1.00 74.06 200 GLY A C 1
ATOM 1483 O O . GLY A 1 200 ? -6.895 16.593 2.883 1.00 74.06 200 GLY A O 1
ATOM 1484 N N . ALA A 1 201 ? -5.401 18.245 2.591 1.00 73.88 201 ALA A N 1
ATOM 1485 C CA . ALA A 1 201 ? -5.540 18.803 3.936 1.00 73.88 201 ALA A CA 1
ATOM 1486 C C . ALA A 1 201 ? -6.964 19.288 4.255 1.00 73.88 201 ALA A C 1
ATOM 1488 O O . ALA A 1 201 ? -7.372 19.228 5.410 1.00 73.88 201 ALA A O 1
ATOM 1489 N N . ASP A 1 202 ? -7.715 19.727 3.245 1.00 76.94 202 ASP A N 1
ATOM 1490 C CA . ASP A 1 202 ? -9.070 20.253 3.430 1.00 76.94 202 ASP A CA 1
ATOM 1491 C C . ASP A 1 202 ? -10.114 19.134 3.595 1.00 76.94 202 ASP A C 1
ATOM 1493 O O . ASP A 1 202 ? -11.129 19.332 4.261 1.00 76.94 202 ASP A O 1
ATOM 1497 N N . ALA A 1 203 ? -9.856 17.938 3.046 1.00 76.44 203 ALA A N 1
ATOM 1498 C CA . ALA A 1 203 ? -10.737 16.780 3.204 1.00 76.44 203 ALA A CA 1
ATOM 1499 C C . ALA A 1 203 ? -10.666 16.194 4.624 1.00 76.44 203 ALA A C 1
ATOM 1501 O O . ALA A 1 203 ? -11.678 15.764 5.177 1.00 76.44 203 ALA A O 1
ATOM 1502 N N . ILE A 1 204 ? -9.475 16.217 5.235 1.00 78.62 204 ILE A N 1
ATOM 1503 C CA . ILE A 1 204 ? -9.239 15.814 6.627 1.00 78.62 204 ILE A CA 1
ATOM 1504 C C . ILE A 1 204 ? -8.889 17.060 7.449 1.00 78.62 204 ILE A C 1
ATOM 1506 O O . ILE A 1 204 ? -7.734 17.287 7.815 1.00 78.62 204 ILE A O 1
ATOM 1510 N N . GLY A 1 205 ? -9.906 17.887 7.705 1.00 77.50 205 GLY A N 1
ATOM 1511 C CA . GLY A 1 205 ? -9.754 19.143 8.440 1.00 77.50 205 GLY A CA 1
ATOM 1512 C C . GLY A 1 205 ? -9.320 18.967 9.903 1.00 77.50 205 GLY A C 1
ATOM 1513 O O . GLY A 1 205 ? -9.373 17.872 10.468 1.00 77.50 205 GLY A O 1
ATOM 1514 N N . ASP A 1 206 ? -8.949 20.079 10.544 1.00 82.62 206 ASP A N 1
ATOM 1515 C CA . ASP A 1 206 ? -8.314 20.111 11.876 1.00 82.62 206 ASP A CA 1
ATOM 1516 C C . ASP A 1 206 ? -9.121 19.433 12.991 1.00 82.62 206 ASP A C 1
ATOM 1518 O O . ASP A 1 206 ? -8.545 18.930 13.952 1.00 82.62 206 ASP A O 1
ATOM 1522 N N . ARG A 1 207 ? -10.454 19.403 12.874 1.00 84.25 207 ARG A N 1
ATOM 1523 C CA . ARG A 1 207 ? -11.329 18.707 13.833 1.00 84.25 207 ARG A CA 1
ATOM 1524 C C . ARG A 1 207 ? -11.479 17.222 13.521 1.00 84.25 207 ARG A C 1
ATOM 1526 O O . ARG A 1 207 ? -11.504 16.415 14.441 1.00 84.25 207 ARG A O 1
ATOM 1533 N N . SER A 1 208 ? -11.557 16.859 12.243 1.00 86.75 208 SER A N 1
ATOM 1534 C CA . SER A 1 208 ? -11.730 15.465 11.822 1.00 86.75 208 SER A CA 1
ATOM 1535 C C . SER A 1 208 ? -10.478 14.641 12.096 1.00 86.75 208 SER A C 1
ATOM 1537 O O . SER A 1 208 ? -10.587 13.477 12.462 1.00 86.75 208 SER A O 1
ATOM 1539 N N . PHE A 1 209 ? -9.294 15.244 11.968 1.00 89.75 209 PHE A N 1
ATOM 1540 C CA . PHE A 1 209 ? -8.022 14.562 12.187 1.00 89.75 209 PHE A CA 1
ATOM 1541 C C . PHE A 1 209 ? -7.909 13.897 13.577 1.00 89.75 209 PHE A C 1
ATOM 1543 O O . PHE A 1 209 ? -7.765 12.674 13.622 1.00 89.75 209 PHE A O 1
ATOM 1550 N N . PRO A 1 210 ? -8.015 14.620 14.713 1.00 90.75 210 PRO A N 1
ATOM 1551 C CA . PRO A 1 210 ? -7.930 13.998 16.034 1.00 90.75 210 PRO A CA 1
ATOM 1552 C C . PRO A 1 210 ? -9.069 13.002 16.282 1.00 90.75 210 PRO A C 1
ATOM 1554 O O . PRO A 1 210 ? -8.832 11.959 16.885 1.00 90.75 210 PRO A O 1
ATOM 1557 N N . THR A 1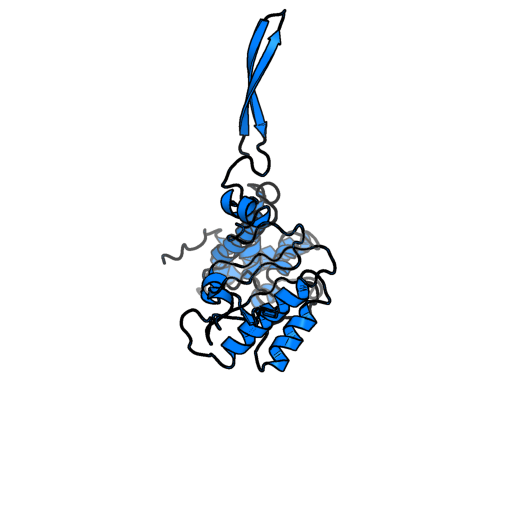 211 ? -10.278 13.262 15.770 1.00 91.56 211 THR A N 1
ATOM 1558 C CA . THR A 1 211 ? -11.400 12.320 15.885 1.00 91.56 211 THR A CA 1
ATOM 1559 C C . THR A 1 211 ? -11.108 10.997 15.182 1.00 91.56 211 THR A C 1
ATOM 1561 O O . THR A 1 211 ? -11.316 9.944 15.778 1.00 91.56 211 THR A O 1
ATOM 1564 N N . ILE A 1 212 ? -10.590 11.026 13.950 1.00 92.00 212 ILE A N 1
ATOM 1565 C CA . ILE A 1 212 ? -10.242 9.812 13.199 1.00 92.00 212 ILE A CA 1
ATOM 1566 C C . ILE A 1 212 ? -9.139 9.037 13.927 1.00 92.00 212 ILE A C 1
ATOM 1568 O O . ILE A 1 212 ? -9.261 7.823 14.079 1.00 92.00 212 ILE A O 1
ATOM 1572 N N . VAL A 1 213 ? -8.114 9.719 14.454 1.00 93.12 213 VAL A N 1
ATOM 1573 C CA . VAL A 1 213 ? -7.060 9.068 15.252 1.00 93.12 213 VAL A CA 1
ATOM 1574 C C . VAL A 1 213 ? -7.648 8.374 16.484 1.00 93.12 213 VAL A C 1
ATOM 1576 O O . VAL A 1 213 ? -7.355 7.201 16.719 1.00 93.12 213 VAL A O 1
ATOM 1579 N N . SER A 1 214 ? -8.502 9.050 17.257 1.00 92.44 214 SER A N 1
ATOM 1580 C CA . SER A 1 214 ? -9.123 8.459 18.449 1.00 92.44 214 SER A CA 1
ATOM 1581 C C . SER A 1 214 ? -10.026 7.272 18.109 1.00 92.44 214 SER A C 1
ATOM 1583 O O . SER A 1 214 ? -9.952 6.236 18.767 1.00 92.44 214 SER A O 1
ATOM 1585 N N . VAL A 1 215 ? -10.842 7.393 17.060 1.00 94.75 215 VAL A N 1
ATOM 1586 C CA . VAL A 1 215 ? -11.750 6.327 16.616 1.00 94.75 215 VAL A CA 1
ATOM 1587 C C . VAL A 1 215 ? -10.975 5.114 16.116 1.00 94.75 215 VAL A C 1
ATOM 1589 O O . VAL A 1 215 ? -11.308 3.996 16.490 1.00 94.75 215 VAL A O 1
ATOM 1592 N N . LEU A 1 216 ? -9.930 5.307 15.308 1.00 95.62 216 LEU A N 1
ATOM 1593 C CA . LEU A 1 216 ? -9.105 4.205 14.812 1.00 95.62 216 LEU A CA 1
ATOM 1594 C C . LEU A 1 216 ? -8.321 3.531 15.941 1.00 95.62 216 LEU A C 1
ATOM 1596 O O . LEU A 1 216 ? -8.226 2.306 15.958 1.00 95.62 216 LEU A O 1
ATOM 1600 N N . THR A 1 217 ? -7.817 4.305 16.908 1.00 94.38 217 THR A N 1
ATOM 1601 C CA . THR A 1 217 ? -7.192 3.758 18.124 1.00 94.38 217 THR A CA 1
ATOM 1602 C C . THR A 1 217 ? -8.167 2.837 18.853 1.00 94.38 217 THR A C 1
ATOM 1604 O O . THR A 1 217 ? -7.829 1.689 19.123 1.00 94.38 217 THR A O 1
ATOM 1607 N N . ALA A 1 218 ? -9.393 3.309 19.108 1.00 94.19 218 ALA A N 1
ATOM 1608 C CA . ALA A 1 218 ? -10.435 2.522 19.762 1.00 94.19 218 ALA A CA 1
ATOM 1609 C C . ALA A 1 218 ? -10.833 1.285 18.949 1.00 94.19 218 ALA A C 1
ATOM 1611 O O . ALA A 1 218 ? -10.973 0.201 19.507 1.00 94.19 218 ALA A O 1
ATOM 1612 N N . ALA A 1 219 ? -10.968 1.433 17.633 1.00 95.94 219 ALA A N 1
ATOM 1613 C CA . ALA A 1 219 ? -11.342 0.355 16.733 1.00 95.94 219 ALA A CA 1
ATOM 1614 C C . ALA A 1 219 ? -10.302 -0.776 16.679 1.00 95.94 219 ALA A C 1
ATOM 1616 O O . ALA A 1 219 ? -10.679 -1.939 16.583 1.00 95.94 219 ALA A O 1
ATOM 1617 N N . MET A 1 220 ? -9.007 -0.455 16.767 1.00 94.44 220 MET A N 1
ATOM 1618 C CA . MET A 1 220 ? -7.935 -1.457 16.854 1.00 94.44 220 MET A CA 1
ATOM 1619 C C . MET A 1 220 ? -7.855 -2.144 18.222 1.00 94.44 220 MET A C 1
ATOM 1621 O O . MET A 1 220 ? -7.208 -3.182 18.338 1.00 94.44 220 MET A O 1
ATOM 1625 N N . SER A 1 221 ? -8.483 -1.580 19.255 1.00 93.44 221 SER A N 1
ATOM 1626 C CA . SER A 1 221 ? -8.585 -2.201 20.580 1.00 93.44 221 SER A CA 1
ATOM 1627 C C . SER A 1 221 ? -9.789 -3.142 20.704 1.00 93.44 221 SER A C 1
ATOM 1629 O O . SER A 1 221 ? -9.977 -3.747 21.758 1.00 93.44 221 SER A O 1
ATOM 1631 N N . VAL A 1 222 ? -10.625 -3.254 19.664 1.00 94.06 222 VAL A N 1
ATOM 1632 C CA . VAL A 1 222 ? -11.763 -4.178 19.649 1.00 94.06 222 VAL A CA 1
ATOM 1633 C C . VAL A 1 222 ? -11.268 -5.597 19.407 1.00 94.06 222 VAL A C 1
ATOM 1635 O O . VAL A 1 222 ? -10.673 -5.896 18.373 1.00 94.06 222 VAL A O 1
ATOM 1638 N N . ASP A 1 223 ? -11.578 -6.478 20.348 1.00 91.69 223 ASP A N 1
ATOM 1639 C CA . ASP A 1 223 ? -11.349 -7.911 20.251 1.00 91.69 223 ASP A CA 1
ATOM 1640 C C . ASP A 1 223 ? -12.597 -8.698 20.673 1.00 91.69 223 ASP A C 1
ATOM 1642 O O . ASP A 1 223 ? -13.611 -8.130 21.097 1.00 91.69 223 ASP A O 1
ATOM 1646 N N . ASP A 1 224 ? -12.520 -10.024 20.565 1.00 92.50 224 ASP A N 1
ATOM 1647 C CA . ASP A 1 224 ? -13.642 -10.905 20.885 1.00 92.50 224 ASP A CA 1
ATOM 1648 C C . ASP A 1 224 ? -14.078 -10.773 22.352 1.00 92.50 224 ASP A C 1
ATOM 1650 O O . ASP A 1 224 ? -15.272 -10.794 22.636 1.00 92.50 224 ASP A O 1
ATOM 1654 N N . ARG A 1 225 ? -13.142 -10.510 23.279 1.00 90.44 225 ARG A N 1
ATOM 1655 C CA . ARG A 1 225 ? -13.439 -10.305 24.710 1.00 90.44 225 ARG A CA 1
ATOM 1656 C C . ARG A 1 225 ? -14.297 -9.058 24.918 1.00 90.44 225 ARG A C 1
ATOM 1658 O O . ARG A 1 225 ? -15.225 -9.072 25.726 1.00 90.44 225 ARG A O 1
ATOM 1665 N N . GLY A 1 226 ? -13.967 -7.975 24.214 1.00 88.06 226 GLY A N 1
ATOM 1666 C CA . GLY A 1 226 ? -14.708 -6.718 24.241 1.00 88.06 226 GLY A CA 1
ATOM 1667 C C . GLY A 1 226 ? -16.100 -6.891 23.666 1.00 88.06 226 GLY A C 1
ATOM 1668 O O . GLY A 1 226 ? -17.076 -6.497 24.304 1.00 88.06 226 GLY A O 1
ATOM 1669 N N . LEU A 1 227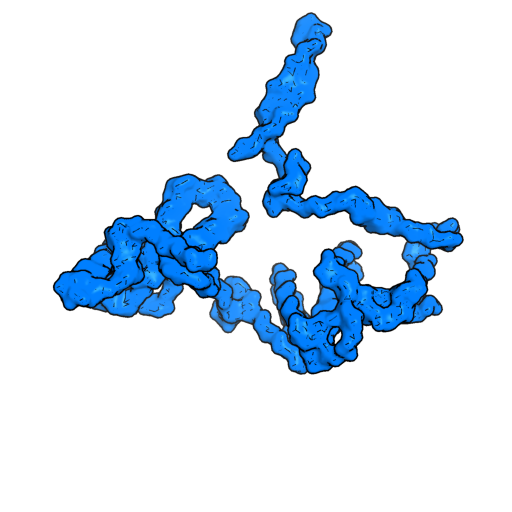 ? -16.201 -7.549 22.512 1.00 93.62 227 LEU A N 1
ATOM 1670 C CA . LEU A 1 227 ? -17.483 -7.823 21.877 1.00 93.62 227 LEU A CA 1
ATOM 1671 C C . LEU A 1 227 ? -18.372 -8.721 22.740 1.00 93.62 227 LEU A C 1
ATOM 1673 O O . LEU A 1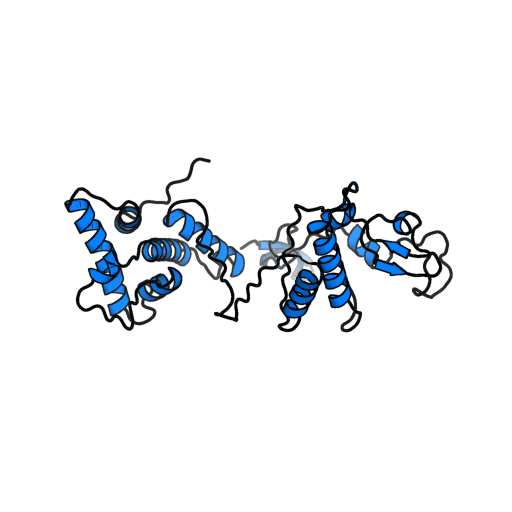 227 ? -19.562 -8.446 22.854 1.00 93.62 227 LEU A O 1
ATOM 1677 N N . ASP A 1 228 ? -17.835 -9.774 23.352 1.00 91.56 228 ASP A N 1
ATOM 1678 C CA . ASP A 1 228 ? -18.608 -10.711 24.183 1.00 91.56 228 ASP A CA 1
ATOM 1679 C C . ASP A 1 228 ? -19.088 -10.092 25.499 1.00 91.56 228 ASP A C 1
ATOM 1681 O O . ASP A 1 228 ? -19.996 -10.609 26.147 1.00 91.56 228 ASP A O 1
ATOM 1685 N N . SER A 1 229 ? -18.495 -8.966 25.903 1.00 87.88 229 SER A N 1
ATOM 1686 C CA . SER A 1 229 ? -18.910 -8.221 27.092 1.00 87.88 229 SER A CA 1
ATOM 1687 C C . SER A 1 229 ? -20.077 -7.256 26.857 1.00 87.88 229 SER A C 1
ATOM 1689 O O . SER A 1 229 ? -20.583 -6.682 27.821 1.00 87.88 229 SER A O 1
ATOM 1691 N N . ILE A 1 230 ? -20.499 -7.054 25.603 1.00 91.38 230 ILE A N 1
ATOM 1692 C CA . ILE A 1 230 ? -21.587 -6.135 25.252 1.00 91.38 230 ILE A CA 1
ATOM 1693 C C . ILE A 1 230 ? -22.931 -6.848 25.428 1.00 91.38 230 ILE A C 1
ATOM 1695 O O . ILE A 1 230 ? -23.269 -7.759 24.674 1.00 91.38 230 ILE A O 1
ATOM 1699 N N . GLU A 1 231 ? -23.723 -6.393 26.397 1.00 87.19 231 GLU A N 1
ATOM 1700 C CA . GLU A 1 231 ? -25.103 -6.852 26.582 1.00 87.19 231 GLU A CA 1
ATOM 1701 C C . GLU A 1 231 ? -25.991 -6.444 25.391 1.00 87.19 231 GLU A C 1
ATOM 1703 O O . GLU A 1 231 ? -25.851 -5.352 24.829 1.00 87.19 231 GLU A O 1
ATOM 1708 N N . ASP A 1 232 ? -26.907 -7.335 24.995 1.00 87.75 232 ASP A N 1
ATOM 1709 C CA . ASP A 1 232 ? -27.818 -7.162 23.853 1.00 87.75 232 ASP A CA 1
ATOM 1710 C C . ASP A 1 232 ? -27.115 -6.817 22.522 1.00 87.75 232 ASP A C 1
ATOM 1712 O O . ASP A 1 232 ? -27.655 -6.089 21.676 1.00 87.75 232 ASP A O 1
ATOM 1716 N N . ARG A 1 233 ? -25.888 -7.322 22.326 1.00 91.56 233 ARG A N 1
ATOM 1717 C CA . ARG A 1 233 ? -25.165 -7.229 21.052 1.00 91.56 233 ARG A CA 1
ATOM 1718 C C . ARG A 1 233 ? -25.949 -7.942 19.946 1.00 91.56 233 ARG A C 1
ATOM 1720 O O . ARG A 1 233 ? -26.317 -9.104 20.084 1.00 91.56 233 ARG A O 1
ATOM 1727 N N . ASP A 1 234 ? -26.156 -7.268 18.813 1.00 92.00 234 ASP A N 1
ATOM 1728 C CA . ASP A 1 234 ? -26.625 -7.928 17.587 1.00 92.00 234 ASP A CA 1
ATOM 1729 C C . ASP A 1 234 ? -25.420 -8.445 16.791 1.00 92.00 234 ASP A C 1
ATOM 1731 O O . ASP A 1 234 ? -24.740 -7.675 16.108 1.00 92.00 234 ASP A O 1
ATOM 1735 N N . ASP A 1 235 ? -25.180 -9.754 16.849 1.00 91.25 235 ASP A N 1
ATOM 1736 C CA . ASP A 1 235 ? -24.075 -10.449 16.169 1.00 91.25 235 ASP A CA 1
ATOM 1737 C C . ASP A 1 235 ? -24.092 -10.291 14.646 1.00 91.25 235 ASP A C 1
ATOM 1739 O O . ASP A 1 235 ? -23.083 -10.497 13.972 1.00 91.25 235 ASP A O 1
ATOM 1743 N N . ARG A 1 236 ? -25.233 -9.911 14.062 1.00 91.62 236 ARG A N 1
ATOM 1744 C CA . ARG A 1 236 ? -25.328 -9.637 12.623 1.00 91.62 236 ARG A CA 1
ATOM 1745 C C . ARG A 1 236 ? -24.734 -8.275 12.274 1.00 91.62 236 ARG A C 1
ATOM 1747 O O . ARG A 1 236 ? -24.362 -8.072 11.117 1.00 91.62 236 ARG A O 1
ATOM 1754 N N . ILE A 1 237 ? -24.648 -7.368 13.250 1.00 93.50 237 ILE A N 1
ATOM 1755 C CA . ILE A 1 237 ? -24.151 -5.997 13.102 1.00 93.50 237 ILE A CA 1
ATOM 1756 C C . ILE A 1 237 ? -22.750 -5.859 13.701 1.00 93.50 237 ILE A C 1
ATOM 1758 O O . ILE A 1 237 ? -21.854 -5.385 13.015 1.00 93.50 237 ILE A O 1
ATOM 1762 N N . LEU A 1 238 ? -22.537 -6.281 14.948 1.00 95.06 238 LEU A N 1
ATOM 1763 C CA . LEU A 1 238 ? -21.233 -6.263 15.616 1.00 95.06 238 LEU A CA 1
ATOM 1764 C C . LEU A 1 238 ? -20.618 -7.663 15.568 1.00 95.06 238 LEU A C 1
ATOM 1766 O O . LEU A 1 238 ? -20.708 -8.439 16.514 1.00 95.06 238 LEU A O 1
ATOM 1770 N N . LYS A 1 239 ? -20.026 -7.981 14.417 1.00 95.06 239 LYS A N 1
ATOM 1771 C CA . LYS A 1 239 ? -19.409 -9.282 14.138 1.00 95.06 239 LYS A CA 1
ATOM 1772 C C . LYS A 1 239 ? -18.002 -9.373 14.715 1.00 95.06 239 LYS A C 1
ATOM 1774 O O . LYS A 1 239 ? -17.271 -8.388 14.699 1.00 95.06 239 LYS A O 1
ATOM 1779 N N . HIS A 1 240 ? -17.616 -10.584 15.098 1.00 95.31 240 HIS A N 1
ATOM 1780 C CA . HIS A 1 240 ? -16.239 -10.947 15.425 1.00 95.31 240 HIS A CA 1
ATOM 1781 C C . HIS A 1 240 ? -15.310 -10.929 14.207 1.00 95.31 240 HIS A C 1
ATOM 1783 O O . HIS A 1 240 ? -15.757 -11.072 13.066 1.00 95.31 240 HIS A O 1
ATOM 1789 N N . GLY A 1 241 ? -14.004 -10.802 14.464 1.00 91.81 241 GLY A N 1
ATOM 1790 C CA . GLY A 1 241 ? -12.951 -10.961 13.452 1.00 91.81 241 GLY A CA 1
ATOM 1791 C C . GLY A 1 241 ? -12.954 -9.925 12.322 1.00 91.81 241 GLY A C 1
ATOM 1792 O O . GLY A 1 241 ? -12.309 -10.136 11.295 1.00 91.81 241 GLY A O 1
ATOM 1793 N N . MET A 1 242 ? -13.688 -8.821 12.476 1.00 93.94 242 MET A N 1
ATOM 1794 C CA . MET A 1 242 ? -13.746 -7.762 11.472 1.00 93.94 242 MET A CA 1
ATOM 1795 C C . MET A 1 242 ? -12.530 -6.829 11.555 1.00 93.94 242 MET A C 1
ATOM 1797 O O . MET A 1 242 ? -11.794 -6.814 12.539 1.00 93.94 242 MET A O 1
ATOM 1801 N N . SER A 1 243 ? -12.304 -6.037 10.502 1.00 92.19 243 SER A N 1
ATOM 1802 C CA . SER A 1 243 ? -11.168 -5.113 10.444 1.00 92.19 243 SER A CA 1
ATOM 1803 C C . SER A 1 243 ? -11.354 -3.890 11.357 1.00 92.19 243 SER A C 1
ATOM 1805 O O . SER A 1 243 ? -12.488 -3.486 11.631 1.00 92.19 243 SER A O 1
ATOM 1807 N N . PRO A 1 244 ? -10.267 -3.196 11.740 1.00 94.50 244 PRO A N 1
ATOM 1808 C CA . PRO A 1 244 ? -10.372 -1.920 12.448 1.00 94.50 244 PRO A CA 1
ATOM 1809 C C . PRO A 1 244 ? -11.210 -0.875 11.698 1.00 94.50 244 PRO A C 1
ATOM 1811 O O . PRO A 1 244 ? -11.932 -0.101 12.315 1.00 94.50 244 PRO A O 1
ATOM 1814 N N . ILE A 1 245 ? -11.195 -0.872 10.360 1.00 94.38 245 ILE A N 1
ATOM 1815 C CA . ILE A 1 245 ? -12.038 0.038 9.564 1.00 94.38 245 ILE A CA 1
ATOM 1816 C C . ILE A 1 245 ? -13.526 -0.261 9.755 1.00 94.38 245 ILE A C 1
ATOM 1818 O O . ILE A 1 245 ? -14.332 0.663 9.851 1.00 94.38 245 ILE A O 1
ATOM 1822 N N . PHE A 1 246 ? -13.896 -1.538 9.852 1.00 95.44 246 PHE A N 1
ATOM 1823 C CA . PHE A 1 246 ? -15.272 -1.924 10.136 1.00 95.44 246 PHE A CA 1
ATOM 1824 C C . PHE A 1 246 ? -15.721 -1.414 11.510 1.00 95.44 246 PHE A C 1
ATOM 1826 O O . PHE A 1 246 ? -16.771 -0.782 11.610 1.00 95.44 246 PHE A O 1
ATOM 1833 N N . TYR A 1 247 ? -14.926 -1.623 12.562 1.00 96.81 247 TYR A N 1
ATOM 1834 C CA . TYR A 1 247 ? -15.292 -1.140 13.897 1.00 96.81 247 TYR A CA 1
ATOM 1835 C C . TYR A 1 247 ? -15.265 0.389 13.995 1.00 96.81 247 TYR A C 1
ATOM 1837 O O . TYR A 1 247 ? -16.128 0.965 14.651 1.00 96.81 247 TYR A O 1
ATOM 1845 N N . ALA A 1 248 ? -14.353 1.063 13.291 1.00 96.50 248 ALA A N 1
ATOM 1846 C CA . ALA A 1 248 ? -14.338 2.520 13.184 1.00 96.50 248 ALA A CA 1
ATOM 1847 C C . ALA A 1 248 ? -15.620 3.060 12.534 1.00 96.50 248 ALA A C 1
ATOM 1849 O O . ALA A 1 248 ? -16.200 4.023 13.030 1.00 96.50 248 ALA A O 1
ATOM 1850 N N . TYR A 1 249 ? -16.104 2.409 11.470 1.00 96.44 249 TYR A N 1
ATOM 1851 C CA . TYR A 1 249 ? -17.396 2.728 10.862 1.00 96.44 249 TYR A CA 1
ATOM 1852 C C . TYR A 1 249 ? -18.548 2.581 11.866 1.00 96.44 249 TYR A C 1
ATOM 1854 O O . TYR A 1 249 ? -19.402 3.461 11.941 1.00 96.44 249 TYR A O 1
ATOM 1862 N N . GLN A 1 250 ? -18.549 1.527 12.691 1.00 97.19 250 GLN A N 1
ATOM 1863 C CA . GLN A 1 250 ? -19.573 1.357 13.728 1.00 97.19 250 GLN A CA 1
ATOM 1864 C C . GLN A 1 250 ? -19.469 2.407 14.844 1.00 97.19 250 GLN A C 1
ATOM 1866 O O . GLN A 1 250 ? -20.490 2.954 15.249 1.00 97.19 250 GLN A O 1
ATOM 1871 N N . LEU A 1 251 ? -18.257 2.744 15.301 1.00 95.75 251 LEU A N 1
ATOM 1872 C CA . LEU A 1 251 ? -18.008 3.800 16.295 1.00 95.75 251 LEU A CA 1
ATOM 1873 C C . LEU A 1 251 ? -18.415 5.196 15.799 1.00 95.75 251 LEU A C 1
ATOM 1875 O O . LEU A 1 251 ? -18.787 6.045 16.603 1.00 95.75 251 LEU A O 1
ATOM 1879 N N . LEU A 1 252 ? -18.384 5.423 14.485 1.00 95.44 252 LEU A N 1
ATOM 1880 C CA . LEU A 1 252 ? -18.880 6.639 13.830 1.00 95.44 252 LEU A CA 1
ATOM 1881 C C . LEU A 1 252 ? -20.381 6.576 13.503 1.00 95.44 252 LEU A C 1
ATOM 1883 O O . LEU A 1 252 ? -20.849 7.319 12.644 1.00 95.44 252 LEU A O 1
ATOM 1887 N N . ALA A 1 253 ? -21.129 5.689 14.166 1.00 95.19 253 ALA A N 1
ATOM 1888 C CA . ALA A 1 253 ? -22.566 5.502 13.974 1.00 95.19 253 ALA A CA 1
ATOM 1889 C C . ALA A 1 253 ? -22.972 5.113 12.544 1.00 95.19 253 ALA A C 1
ATOM 1891 O O . ALA A 1 253 ? -24.089 5.384 12.109 1.00 95.19 253 ALA A O 1
ATOM 1892 N N . GLY A 1 254 ? -22.094 4.411 11.821 1.00 93.38 254 GLY A N 1
ATOM 1893 C CA . GLY A 1 254 ? -22.328 4.002 10.440 1.00 93.38 254 GLY A CA 1
ATOM 1894 C C . GLY A 1 254 ? -23.617 3.199 10.234 1.00 93.38 254 GLY A C 1
ATOM 1895 O O . GLY A 1 254 ? -24.306 3.404 9.236 1.00 93.38 254 GLY A O 1
ATOM 1896 N N . THR A 1 255 ? -23.968 2.330 11.189 1.00 94.50 255 THR A N 1
ATOM 1897 C CA . THR A 1 255 ? -25.257 1.613 11.190 1.00 94.50 255 THR A CA 1
ATOM 1898 C C . THR A 1 255 ? -26.327 2.358 11.993 1.00 94.50 255 THR A C 1
ATOM 1900 O O . THR A 1 255 ? -27.450 2.521 11.525 1.00 94.50 255 THR A O 1
ATOM 1903 N N . SER A 1 256 ? -26.010 2.760 13.230 1.00 95.19 256 SER A N 1
ATOM 1904 C CA . SER A 1 256 ? -26.868 3.593 14.085 1.00 95.19 256 SER A CA 1
ATOM 1905 C C . SER A 1 256 ? -26.099 4.114 15.302 1.00 95.19 256 SER A C 1
ATOM 1907 O O . SER A 1 256 ? -25.135 3.482 15.744 1.00 95.19 256 SER A O 1
ATOM 1909 N N . ASP A 1 257 ? -26.593 5.192 15.915 1.00 95.75 257 ASP A N 1
ATOM 1910 C CA . ASP A 1 257 ? -26.056 5.728 17.175 1.00 95.75 257 ASP A CA 1
ATOM 1911 C C . ASP A 1 257 ? -26.092 4.699 18.310 1.00 95.75 257 ASP A C 1
ATOM 1913 O O . ASP A 1 257 ? -25.155 4.604 19.100 1.00 95.75 257 ASP A O 1
ATOM 1917 N N . LYS A 1 258 ? -27.151 3.878 18.376 1.00 94.44 258 LYS A N 1
ATOM 1918 C CA . LYS A 1 258 ? -27.283 2.827 19.396 1.00 94.44 258 LYS A CA 1
ATOM 1919 C C . LYS A 1 258 ? -26.100 1.858 19.337 1.00 94.44 258 LYS A C 1
ATOM 1921 O O . LYS A 1 258 ? -25.508 1.560 20.370 1.00 94.44 258 LYS A O 1
ATOM 1926 N N . VAL A 1 259 ? -25.740 1.407 18.136 1.00 94.88 259 VAL A N 1
ATOM 1927 C CA . VAL A 1 259 ? -24.623 0.474 17.915 1.00 94.88 259 VAL A CA 1
ATOM 1928 C C . VAL A 1 259 ? -23.287 1.125 18.278 1.00 94.88 259 VAL A C 1
ATOM 1930 O O . VAL A 1 259 ? -22.464 0.492 18.940 1.00 94.88 259 VAL A O 1
ATOM 1933 N N . ALA A 1 260 ? -23.088 2.396 17.914 1.00 94.50 260 ALA A N 1
ATOM 1934 C CA . ALA A 1 260 ? -21.885 3.145 18.275 1.00 94.50 260 ALA A CA 1
ATOM 1935 C C . ALA A 1 260 ? -21.712 3.252 19.797 1.00 94.50 260 ALA A C 1
ATOM 1937 O O . ALA A 1 260 ? -20.637 2.965 20.326 1.00 94.50 260 ALA A O 1
ATOM 1938 N N . VAL A 1 261 ? -22.786 3.614 20.508 1.00 93.75 261 VAL A N 1
ATOM 1939 C CA . VAL A 1 261 ? -22.791 3.738 21.972 1.00 93.75 261 VAL A CA 1
ATOM 1940 C C . VAL A 1 261 ? -22.570 2.384 22.641 1.00 93.75 261 VAL A C 1
ATOM 1942 O O . VAL A 1 261 ? -21.783 2.312 23.585 1.00 93.75 261 VAL A O 1
ATOM 1945 N N . GLN A 1 262 ? -23.205 1.315 22.150 1.00 94.00 262 GLN A N 1
ATOM 1946 C CA . GLN A 1 262 ? -22.995 -0.045 22.659 1.00 94.00 262 GLN A CA 1
ATOM 1947 C C . GLN A 1 262 ? -21.524 -0.457 22.538 1.00 94.00 262 GLN A C 1
ATOM 1949 O O . GLN A 1 262 ? -20.923 -0.874 23.527 1.00 94.00 262 GLN A O 1
ATOM 1954 N N . LEU A 1 263 ? -20.919 -0.268 21.362 1.00 94.88 263 LEU A N 1
ATOM 1955 C CA . LEU A 1 263 ? -19.519 -0.616 21.125 1.00 94.88 263 LEU A CA 1
ATOM 1956 C C . LEU A 1 263 ? -18.563 0.226 21.984 1.00 94.88 263 LEU A C 1
ATOM 1958 O O . LEU A 1 263 ? -17.697 -0.326 22.660 1.00 94.88 263 LEU A O 1
ATOM 1962 N N . ALA A 1 264 ? -18.745 1.549 22.024 1.00 92.81 264 ALA A N 1
ATOM 1963 C CA . ALA A 1 264 ? -17.915 2.440 22.835 1.00 92.81 264 ALA A CA 1
ATOM 1964 C C . ALA A 1 264 ? -18.019 2.125 24.339 1.00 92.81 264 ALA A C 1
ATOM 1966 O O . ALA A 1 264 ? -17.012 2.113 25.054 1.00 92.81 264 ALA A O 1
ATOM 1967 N N . THR A 1 265 ? -19.231 1.832 24.819 1.00 90.94 265 THR A N 1
ATOM 1968 C CA . THR A 1 265 ? -19.476 1.445 26.215 1.00 90.94 265 THR A CA 1
ATOM 1969 C C . THR A 1 265 ? -18.832 0.104 26.534 1.00 90.94 265 THR A C 1
ATOM 1971 O O . THR A 1 265 ? -18.190 -0.005 27.575 1.00 90.94 265 THR A O 1
ATOM 1974 N N . GLY A 1 266 ? -18.928 -0.880 25.635 1.00 90.81 266 GLY A N 1
ATOM 1975 C CA . GLY A 1 266 ? -18.287 -2.189 25.787 1.00 90.81 266 GLY A CA 1
ATOM 1976 C C . GLY A 1 266 ? -16.771 -2.094 25.934 1.00 90.81 266 GLY A C 1
ATOM 1977 O O . GLY A 1 266 ? -16.211 -2.603 26.904 1.00 90.81 266 GLY A O 1
ATOM 1978 N N . ILE A 1 267 ? -16.112 -1.357 25.031 1.00 91.38 267 ILE A N 1
ATOM 1979 C CA . ILE A 1 267 ? -14.657 -1.119 25.079 1.00 91.38 267 ILE A CA 1
ATOM 1980 C C . ILE A 1 267 ? -14.262 -0.496 26.427 1.00 91.38 267 ILE A C 1
ATOM 1982 O O . ILE A 1 267 ? -13.337 -0.959 27.099 1.00 91.38 267 ILE A O 1
ATOM 1986 N N . LYS A 1 268 ? -14.994 0.541 26.855 1.00 90.31 268 LYS A N 1
ATOM 1987 C CA . LYS A 1 268 ? -14.728 1.237 28.118 1.00 90.31 268 LYS A CA 1
ATOM 1988 C C . LYS A 1 268 ? -14.960 0.337 29.335 1.00 90.31 268 LYS A C 1
ATOM 1990 O O . LYS A 1 268 ? -14.130 0.318 30.243 1.00 90.31 268 LYS A O 1
ATOM 1995 N N . ALA A 1 269 ? -16.069 -0.399 29.363 1.00 89.56 269 ALA A N 1
ATOM 1996 C CA . ALA A 1 269 ? -16.433 -1.284 30.463 1.00 89.56 269 ALA A CA 1
ATOM 1997 C C . ALA A 1 269 ? -15.413 -2.415 30.633 1.00 89.56 269 ALA A C 1
ATOM 1999 O O . ALA A 1 269 ? -15.007 -2.704 31.760 1.00 89.56 269 ALA A O 1
ATOM 2000 N N . LEU A 1 270 ? -14.938 -3.004 29.529 1.00 90.50 270 LEU A N 1
ATOM 2001 C CA . LEU A 1 270 ? -13.898 -4.026 29.577 1.00 90.50 270 LEU A CA 1
ATOM 2002 C C . LEU A 1 270 ? -12.599 -3.479 30.179 1.00 90.50 270 LEU A C 1
ATOM 2004 O O . LEU A 1 270 ? -12.043 -4.105 31.082 1.00 90.50 270 LEU A O 1
ATOM 2008 N N . GLY A 1 271 ? -12.126 -2.314 29.728 1.00 89.12 271 GLY A N 1
ATOM 2009 C CA . GLY A 1 271 ? -10.885 -1.749 30.260 1.00 89.12 271 GLY A CA 1
ATOM 2010 C C . GLY A 1 271 ? -10.988 -1.372 31.744 1.00 89.12 271 GLY A C 1
ATOM 2011 O O . GLY A 1 271 ? -10.072 -1.672 32.507 1.00 89.12 271 GLY A O 1
ATOM 2012 N N . ILE A 1 272 ? -12.129 -0.828 32.194 1.00 89.81 272 ILE A N 1
ATOM 2013 C CA . ILE A 1 272 ? -12.388 -0.585 33.627 1.00 89.81 272 ILE A CA 1
ATOM 2014 C C . ILE A 1 272 ? -12.337 -1.901 34.414 1.00 89.81 272 ILE A C 1
ATOM 2016 O O . ILE A 1 272 ? -11.604 -2.006 35.395 1.00 89.81 272 ILE A O 1
ATOM 2020 N N . LYS A 1 273 ? -13.047 -2.931 33.946 1.00 90.06 273 LYS A N 1
ATOM 2021 C CA . LYS A 1 273 ? -13.106 -4.247 34.595 1.00 90.06 273 LYS A CA 1
ATOM 2022 C C . LYS A 1 273 ? -11.729 -4.904 34.713 1.00 90.06 273 LYS A C 1
ATOM 2024 O O . LYS A 1 273 ? -11.426 -5.519 35.732 1.00 90.06 273 LYS A O 1
ATOM 2029 N N . LEU A 1 274 ? -10.896 -4.802 33.680 1.00 89.81 274 LEU A N 1
ATOM 2030 C CA . LEU A 1 274 ? -9.533 -5.341 33.683 1.00 89.81 274 LEU A CA 1
ATOM 2031 C C . LEU A 1 274 ? -8.612 -4.573 34.639 1.00 89.81 274 LEU A C 1
ATOM 2033 O O . LEU A 1 274 ? -7.838 -5.192 35.371 1.00 89.81 274 LEU A O 1
ATOM 2037 N N . ARG A 1 275 ? -8.750 -3.245 34.704 1.00 89.88 275 ARG A N 1
ATOM 2038 C CA . ARG A 1 275 ? -8.033 -2.402 35.668 1.00 89.88 275 ARG A CA 1
ATOM 2039 C C . ARG A 1 275 ? -8.396 -2.746 37.112 1.00 89.88 275 ARG A C 1
ATOM 2041 O O . ARG A 1 275 ? -7.503 -2.937 37.930 1.00 89.88 275 ARG A O 1
ATOM 2048 N N . GLU A 1 276 ? -9.686 -2.867 37.419 1.00 91.44 276 GLU A N 1
ATOM 2049 C CA . GLU A 1 276 ? -10.178 -3.213 38.762 1.00 91.44 276 GLU A CA 1
ATOM 2050 C C . GLU A 1 276 ? -9.728 -4.608 39.216 1.00 91.44 276 GLU A C 1
ATOM 2052 O O . GLU A 1 276 ? -9.528 -4.845 40.404 1.00 91.44 276 GLU A O 1
ATOM 2057 N N . ARG A 1 277 ? -9.506 -5.525 38.268 1.00 92.56 277 ARG A N 1
ATOM 2058 C CA . ARG A 1 277 ? -8.953 -6.866 38.518 1.00 92.56 277 ARG A CA 1
ATOM 2059 C C . ARG A 1 277 ? -7.431 -6.892 38.685 1.00 92.56 277 ARG A C 1
ATOM 2061 O O . ARG A 1 277 ? -6.873 -7.966 38.886 1.00 92.56 277 ARG A O 1
ATOM 2068 N N . GLY A 1 278 ? -6.756 -5.745 38.591 1.00 89.81 278 GLY A N 1
ATOM 2069 C CA . GLY A 1 278 ? -5.297 -5.655 38.683 1.00 89.81 278 GLY A CA 1
ATOM 2070 C C . GLY A 1 278 ? -4.558 -6.167 37.442 1.00 89.81 278 GLY A C 1
ATOM 2071 O O . GLY A 1 278 ? -3.352 -6.385 37.503 1.00 89.81 278 GLY A O 1
ATOM 2072 N N . THR A 1 279 ? -5.255 -6.348 36.317 1.00 90.62 279 THR A N 1
ATOM 2073 C CA . THR A 1 279 ? -4.689 -6.812 35.041 1.00 90.62 279 THR A CA 1
ATOM 2074 C C . THR A 1 279 ? -5.016 -5.816 33.922 1.00 90.62 279 THR A C 1
ATOM 2076 O O . THR A 1 279 ? -5.756 -6.172 33.001 1.00 90.62 279 THR A O 1
ATOM 2079 N N . PRO A 1 280 ? -4.561 -4.550 34.011 1.00 87.75 280 PRO A N 1
ATOM 2080 C CA . PRO A 1 280 ? -4.887 -3.536 33.014 1.00 87.75 280 PRO A CA 1
ATOM 2081 C C . PRO A 1 280 ? -4.364 -3.938 31.631 1.00 87.75 280 PRO A C 1
ATOM 2083 O O . PRO A 1 280 ? -3.240 -4.416 31.495 1.00 87.75 280 PRO A O 1
ATOM 2086 N N . ASP A 1 281 ? -5.184 -3.722 30.605 1.00 87.44 281 ASP A N 1
ATOM 2087 C CA . ASP A 1 281 ? -4.790 -3.895 29.207 1.00 87.44 281 ASP A CA 1
ATOM 2088 C C . ASP A 1 281 ? -4.334 -2.540 28.665 1.00 87.44 281 ASP A C 1
ATOM 2090 O O . ASP A 1 281 ? -5.139 -1.616 28.530 1.00 87.44 281 ASP A O 1
ATOM 2094 N N . GLU A 1 282 ? -3.039 -2.407 28.374 1.00 85.31 282 GLU A N 1
ATOM 2095 C CA . GLU A 1 282 ? -2.441 -1.145 27.921 1.00 85.31 282 GLU A CA 1
ATOM 2096 C C . GLU A 1 282 ? -3.139 -0.575 26.677 1.00 85.31 282 GLU A C 1
ATOM 2098 O O . GLU A 1 282 ? -3.280 0.641 26.538 1.00 85.31 282 GLU A O 1
ATOM 2103 N N . THR A 1 283 ? -3.654 -1.449 25.813 1.00 86.56 283 THR A N 1
ATOM 2104 C CA . THR A 1 283 ? -4.329 -1.087 24.565 1.00 86.56 283 THR A CA 1
ATOM 2105 C C . THR A 1 283 ? -5.701 -0.462 24.821 1.00 86.56 283 THR A C 1
ATOM 2107 O O . THR A 1 283 ? -6.109 0.476 24.132 1.00 86.56 283 THR A O 1
ATOM 2110 N N . LEU A 1 284 ? -6.420 -0.942 25.839 1.00 86.75 284 LEU A N 1
ATOM 2111 C CA . LEU A 1 284 ? -7.691 -0.358 26.283 1.00 86.75 284 LEU A CA 1
ATOM 2112 C C . LEU A 1 284 ? -7.468 0.888 27.147 1.00 86.75 284 LEU A C 1
ATOM 2114 O O . LEU A 1 284 ? -8.239 1.846 27.070 1.00 86.75 284 LEU A O 1
ATOM 2118 N N . GLU A 1 285 ? -6.389 0.920 27.927 1.00 85.81 285 GLU A N 1
ATOM 2119 C CA . GLU A 1 285 ? -6.008 2.082 28.731 1.00 85.81 285 GLU A CA 1
ATOM 2120 C C . GLU A 1 285 ? -5.742 3.318 27.869 1.00 85.81 285 GLU A C 1
ATOM 2122 O O . GLU A 1 285 ? -6.186 4.414 28.223 1.00 85.81 285 GLU A O 1
ATOM 2127 N N . GLN A 1 286 ? -5.093 3.155 26.711 1.00 82.00 286 GLN A N 1
ATOM 2128 C CA . GLN A 1 286 ? -4.892 4.239 25.739 1.00 82.00 286 GLN A CA 1
ATOM 2129 C C . GLN A 1 286 ? -6.218 4.866 25.294 1.00 82.00 286 GLN A C 1
ATOM 2131 O O . GLN A 1 286 ? -6.344 6.091 25.248 1.00 82.00 286 GLN A O 1
ATOM 2136 N N . VAL A 1 287 ? -7.228 4.031 25.039 1.00 83.88 287 VAL A N 1
ATOM 2137 C CA . VAL A 1 287 ? -8.561 4.470 24.606 1.00 83.88 287 VAL A CA 1
ATOM 2138 C C . VAL A 1 287 ? -9.298 5.200 25.727 1.00 83.88 287 VAL A C 1
ATOM 2140 O O . VAL A 1 287 ? -9.872 6.262 25.500 1.00 83.88 287 VAL A O 1
ATOM 2143 N N . ILE A 1 288 ? -9.273 4.655 26.947 1.00 82.31 288 ILE A N 1
ATOM 2144 C CA . ILE A 1 288 ? -10.038 5.186 28.087 1.00 82.31 288 ILE A CA 1
ATOM 2145 C C . ILE A 1 288 ? -9.454 6.501 28.602 1.00 82.31 288 ILE A C 1
ATOM 2147 O O . ILE A 1 288 ? -10.198 7.408 28.974 1.00 82.31 288 ILE A O 1
ATOM 2151 N N . THR A 1 289 ? -8.127 6.598 28.658 1.00 77.75 289 THR A N 1
ATOM 2152 C CA . THR A 1 289 ? -7.433 7.764 29.221 1.00 77.75 289 THR A CA 1
ATOM 2153 C C . THR A 1 289 ? -7.147 8.847 28.184 1.00 77.75 289 THR A C 1
ATOM 2155 O O . THR A 1 289 ? -6.758 9.952 28.558 1.00 77.75 289 THR A O 1
ATOM 2158 N N . GLY A 1 290 ? -7.331 8.550 26.891 1.00 67.44 290 GLY A N 1
ATOM 2159 C CA . GLY A 1 290 ? -6.960 9.451 25.800 1.00 67.44 290 GLY A CA 1
ATOM 2160 C C . GLY A 1 290 ? -5.456 9.727 25.759 1.00 67.44 290 GLY A C 1
ATOM 2161 O O . GLY A 1 290 ? -5.041 10.814 25.352 1.00 67.44 290 GLY A O 1
ATOM 2162 N N . ARG A 1 291 ? -4.635 8.782 26.243 1.00 61.75 291 ARG A N 1
ATOM 2163 C CA . ARG A 1 291 ? -3.184 8.961 26.317 1.00 61.75 291 ARG A CA 1
ATOM 2164 C C . ARG A 1 291 ? -2.641 9.170 24.898 1.00 61.75 291 ARG A C 1
ATOM 2166 O O . ARG A 1 291 ? -2.995 8.397 24.007 1.00 61.75 291 ARG A O 1
ATOM 2173 N N . PRO A 1 292 ? -1.804 10.195 24.664 1.00 55.47 292 PRO A N 1
ATOM 2174 C CA . PRO A 1 292 ? -1.179 10.375 23.362 1.00 55.47 292 PRO A CA 1
ATOM 2175 C C . PRO A 1 292 ? -0.312 9.152 23.015 1.00 55.47 292 PRO A C 1
ATOM 2177 O O . PRO A 1 292 ? 0.116 8.447 23.938 1.00 55.47 292 PRO A O 1
ATOM 2180 N N . PRO A 1 293 ? -0.039 8.912 21.716 1.00 55.44 293 PRO A N 1
ATOM 2181 C CA . PRO A 1 293 ? 0.814 7.812 21.284 1.00 55.44 293 PRO A CA 1
ATOM 2182 C C . PRO A 1 293 ? 2.111 7.798 22.079 1.00 55.44 293 PRO A C 1
ATOM 2184 O O . PRO A 1 293 ? 2.736 8.850 22.263 1.00 55.44 293 PRO A O 1
ATOM 2187 N N . SER A 1 294 ? 2.528 6.620 22.539 1.00 56.53 294 SER A N 1
ATOM 2188 C CA . SER A 1 294 ? 3.881 6.487 23.058 1.00 56.53 294 SER A CA 1
ATOM 2189 C C . SER A 1 294 ? 4.836 6.753 21.893 1.00 56.53 294 SER A C 1
ATOM 2191 O O . SER A 1 294 ? 4.849 6.043 20.889 1.00 56.53 294 SER A O 1
ATOM 2193 N N . LEU A 1 295 ? 5.584 7.856 21.967 1.00 40.84 295 LEU A N 1
ATOM 2194 C CA . LEU A 1 295 ? 6.638 8.120 20.998 1.00 40.84 295 LEU A CA 1
ATOM 2195 C C . LEU A 1 295 ? 7.665 7.003 21.175 1.00 40.84 295 LEU A C 1
ATOM 2197 O O . LEU A 1 295 ? 8.390 6.988 22.169 1.00 40.84 295 LEU A O 1
ATOM 2201 N N . CYS A 1 296 ? 7.713 6.060 20.232 1.00 35.53 296 CYS A N 1
ATOM 2202 C CA . CYS A 1 296 ? 8.872 5.196 20.085 1.00 35.53 296 CYS A CA 1
ATOM 2203 C C . CYS A 1 296 ? 10.082 6.110 19.884 1.00 35.53 296 CYS A C 1
ATOM 2205 O O . CYS A 1 296 ? 10.266 6.687 18.814 1.00 35.53 296 CYS A O 1
ATOM 2207 N N . THR A 1 297 ? 10.895 6.260 20.924 1.00 31.52 297 THR A N 1
ATOM 2208 C CA . THR A 1 297 ? 12.282 6.683 20.780 1.00 31.52 297 THR A CA 1
ATOM 2209 C C . THR A 1 297 ? 12.999 5.578 20.014 1.00 31.52 297 THR A C 1
ATOM 2211 O O . THR A 1 297 ? 13.360 4.557 20.599 1.00 31.52 297 THR A O 1
ATOM 2214 N N . THR A 1 298 ? 13.108 5.744 18.698 1.00 32.97 298 THR A N 1
ATOM 2215 C CA . THR A 1 298 ? 14.150 5.103 17.888 1.00 32.97 298 THR A CA 1
ATOM 2216 C C . THR A 1 298 ? 15.444 5.878 18.028 1.00 32.97 298 THR A C 1
ATOM 2218 O O . THR A 1 298 ? 15.363 7.122 17.893 1.00 32.97 298 THR A O 1
#